Protein AF-A0A6A4AKG8-F1 (afdb_monomer_lite)

Organism: NCBI:txid129364

pLDDT: mean 75.45, std 21.2, range [31.39, 98.62]

Structure (mmCIF, N/CA/C/O backbone):
data_AF-A0A6A4AKG8-F1
#
_entry.id   AF-A0A6A4AKG8-F1
#
loop_
_atom_site.group_PDB
_atom_site.id
_atom_site.type_symbol
_atom_site.label_atom_id
_atom_site.label_alt_id
_atom_site.label_comp_id
_atom_site.label_asym_id
_atom_site.label_entity_id
_atom_site.label_seq_id
_atom_site.pdbx_PDB_ins_code
_atom_site.Cartn_x
_atom_site.Cartn_y
_atom_site.Cartn_z
_atom_site.occupancy
_atom_site.B_iso_or_equiv
_atom_site.auth_seq_id
_atom_site.auth_comp_id
_atom_site.auth_asym_id
_atom_site.auth_atom_id
_atom_site.pdbx_PDB_model_num
ATOM 1 N N . THR A 1 1 ? 47.145 21.992 -89.650 1.00 65.50 1 THR A N 1
ATOM 2 C CA . THR A 1 1 ? 46.996 20.561 -89.304 1.00 65.50 1 THR A CA 1
ATOM 3 C C . THR A 1 1 ? 47.824 20.184 -88.079 1.00 65.50 1 THR A C 1
ATOM 5 O O . THR A 1 1 ? 47.295 19.467 -87.244 1.00 65.50 1 THR A O 1
ATOM 8 N N . GLU A 1 2 ? 49.024 20.746 -87.871 1.00 64.31 2 GLU A N 1
ATOM 9 C CA . GLU A 1 2 ? 49.853 20.520 -86.661 1.00 64.31 2 GLU A CA 1
ATOM 10 C C . GLU A 1 2 ? 49.217 20.948 -85.323 1.00 64.31 2 GLU A C 1
ATOM 12 O O . GLU A 1 2 ? 49.193 20.154 -84.389 1.00 64.31 2 GLU A O 1
ATOM 17 N N . ASN A 1 3 ? 48.620 22.145 -85.234 1.00 75.50 3 ASN A N 1
ATOM 18 C CA . ASN A 1 3 ? 48.034 22.667 -83.980 1.00 75.50 3 ASN A CA 1
ATOM 19 C C . ASN A 1 3 ? 46.910 21.764 -83.412 1.00 75.50 3 ASN A C 1
ATOM 21 O O . ASN A 1 3 ? 46.782 21.568 -82.208 1.00 75.50 3 ASN A O 1
ATOM 25 N N . ALA A 1 4 ? 46.109 21.139 -84.281 1.00 78.06 4 ALA A N 1
ATOM 26 C CA . ALA A 1 4 ? 45.084 20.185 -83.847 1.00 78.06 4 ALA A CA 1
ATOM 27 C C . ALA A 1 4 ? 45.695 18.878 -83.310 1.00 78.06 4 ALA A C 1
ATOM 29 O O . ALA A 1 4 ? 45.172 18.277 -82.377 1.00 78.06 4 ALA A O 1
ATOM 30 N N . GLN A 1 5 ? 46.817 18.446 -83.884 1.00 82.88 5 GLN A N 1
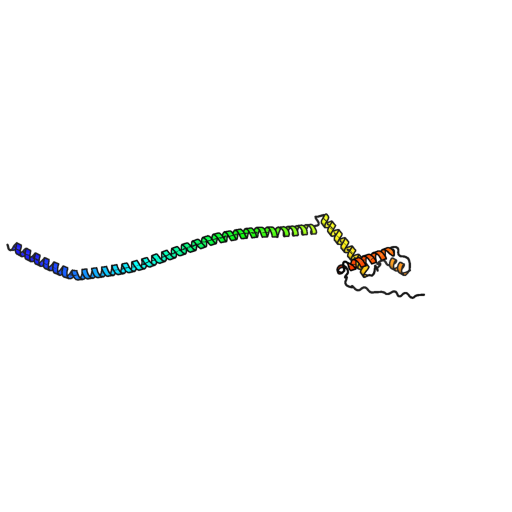ATOM 31 C CA . GLN A 1 5 ? 47.497 17.207 -83.525 1.00 82.88 5 GLN A CA 1
ATOM 32 C C . GLN A 1 5 ? 48.254 17.336 -82.194 1.00 82.88 5 GLN A C 1
ATOM 34 O O . GLN A 1 5 ? 48.323 16.376 -81.429 1.00 82.88 5 GLN A O 1
ATOM 39 N N . GLU A 1 6 ? 48.772 18.526 -81.891 1.00 85.06 6 GLU A N 1
ATOM 40 C CA . GLU A 1 6 ? 49.395 18.860 -80.607 1.00 85.06 6 GLU A CA 1
ATOM 41 C C . GLU A 1 6 ? 48.367 18.914 -79.467 1.00 85.06 6 GLU A C 1
ATOM 43 O O . GLU A 1 6 ? 48.537 18.226 -78.461 1.00 85.06 6 GLU A O 1
ATOM 48 N N . LYS A 1 7 ? 47.222 19.577 -79.681 1.00 88.38 7 LYS A N 1
ATOM 49 C CA . LYS A 1 7 ? 46.104 19.595 -78.717 1.00 88.38 7 LYS A CA 1
ATOM 50 C C . LYS A 1 7 ? 45.567 18.201 -78.389 1.00 88.38 7 LYS A C 1
ATOM 52 O O . LYS A 1 7 ? 45.219 17.915 -77.247 1.00 88.38 7 LYS A O 1
ATOM 57 N N . VAL A 1 8 ? 45.518 17.303 -79.376 1.00 89.62 8 VAL A N 1
ATOM 58 C CA . VAL A 1 8 ? 45.113 15.903 -79.158 1.00 89.62 8 VAL A CA 1
ATOM 59 C C . VAL A 1 8 ? 46.138 15.148 -78.303 1.00 89.62 8 VAL A C 1
ATOM 61 O O . VAL A 1 8 ? 45.752 14.322 -77.476 1.00 89.62 8 VAL A O 1
ATOM 64 N N . LYS A 1 9 ? 47.440 15.416 -78.463 1.00 90.31 9 LYS A N 1
ATOM 65 C CA . LYS A 1 9 ? 48.487 14.796 -77.632 1.00 90.31 9 LYS A CA 1
ATOM 66 C C . LYS A 1 9 ? 48.412 15.271 -76.182 1.00 90.31 9 LYS A C 1
ATOM 68 O O . LYS A 1 9 ? 48.489 14.438 -75.283 1.00 90.31 9 LYS A O 1
ATOM 73 N N . GLU A 1 10 ? 48.216 16.568 -75.966 1.00 91.31 10 GLU A N 1
ATOM 74 C CA . GLU A 1 10 ? 48.060 17.157 -74.633 1.00 91.31 10 GLU A CA 1
ATOM 75 C C . GLU A 1 10 ? 46.820 16.603 -73.916 1.00 91.31 10 GLU A C 1
ATOM 77 O O . GLU A 1 10 ? 46.931 16.062 -72.816 1.00 91.31 10 GLU A O 1
ATOM 82 N N . ALA A 1 11 ? 45.669 16.569 -74.596 1.00 90.75 11 ALA A N 1
ATOM 83 C CA . ALA A 1 11 ? 44.443 15.979 -74.055 1.00 90.75 11 ALA A CA 1
ATOM 84 C C . ALA A 1 11 ? 44.595 14.482 -73.710 1.00 90.75 11 ALA A C 1
ATOM 86 O O . ALA A 1 11 ? 44.050 14.000 -72.715 1.00 90.75 11 ALA A O 1
ATOM 87 N N . ASN A 1 12 ? 45.356 13.721 -74.505 1.00 92.19 12 ASN A N 1
ATOM 88 C CA . ASN A 1 12 ? 45.642 12.314 -74.209 1.00 92.19 12 ASN A CA 1
ATOM 89 C C . ASN A 1 12 ? 46.560 12.146 -72.987 1.00 92.19 12 ASN A C 1
ATOM 91 O O . ASN A 1 12 ? 46.372 11.209 -72.205 1.00 92.19 12 ASN A O 1
ATOM 95 N N . LEU A 1 13 ? 47.529 13.046 -72.797 1.00 93.50 13 LEU A N 1
ATOM 96 C CA . LEU A 1 13 ? 48.380 13.059 -71.607 1.00 93.50 13 LEU A CA 1
ATOM 97 C C . LEU A 1 13 ? 47.560 13.371 -70.354 1.00 93.50 13 LEU A C 1
ATOM 99 O O . LEU A 1 13 ? 47.632 12.603 -69.392 1.00 93.50 13 LEU A O 1
ATOM 103 N N . GLU A 1 14 ? 46.723 14.408 -70.384 1.00 94.00 14 GLU A N 1
ATOM 104 C CA . GLU A 1 14 ? 45.810 14.742 -69.284 1.00 94.00 14 GLU A CA 1
ATOM 105 C C . GLU A 1 14 ? 44.875 13.579 -68.948 1.00 94.00 14 GLU A C 1
ATOM 107 O O . GLU A 1 14 ? 44.760 13.186 -67.786 1.00 94.00 14 GLU A O 1
ATOM 112 N N . ARG A 1 15 ? 44.268 12.950 -69.963 1.00 93.81 15 ARG A N 1
ATOM 113 C CA . ARG A 1 15 ? 43.432 11.755 -69.777 1.00 93.81 15 ARG A CA 1
ATOM 114 C C . ARG A 1 15 ? 44.190 10.644 -69.055 1.00 93.81 15 ARG A C 1
ATOM 116 O O . ARG A 1 15 ? 43.654 10.041 -68.129 1.00 93.81 15 ARG A O 1
ATOM 123 N N . SER A 1 16 ? 45.438 10.388 -69.449 1.00 94.44 16 SER A N 1
ATOM 124 C CA . SER A 1 16 ? 46.268 9.355 -68.822 1.00 94.44 16 SER A CA 1
ATOM 125 C C . SER A 1 16 ? 46.615 9.676 -67.361 1.00 94.44 16 SER A C 1
ATOM 127 O O . SER A 1 16 ? 46.685 8.766 -66.531 1.00 94.44 16 SER A O 1
ATOM 129 N N . LEU A 1 17 ? 46.798 10.960 -67.026 1.00 95.31 17 LEU A N 1
ATOM 130 C CA . LEU A 1 17 ? 47.039 11.419 -65.658 1.00 95.31 17 LEU A CA 1
ATOM 131 C C . LEU A 1 17 ? 45.794 11.214 -64.792 1.00 95.31 17 LEU A C 1
ATOM 133 O O . LEU A 1 17 ? 45.893 10.589 -63.735 1.00 95.31 17 LEU A O 1
ATOM 137 N N . TRP A 1 18 ? 44.624 11.640 -65.274 1.00 94.25 18 TRP A N 1
ATOM 138 C CA . TRP A 1 18 ? 43.352 11.423 -64.582 1.00 94.25 18 TRP A CA 1
ATOM 139 C C . TRP A 1 18 ? 43.033 9.940 -64.400 1.00 94.25 18 TRP A C 1
ATOM 141 O O . TRP A 1 18 ? 42.548 9.541 -63.343 1.00 94.25 18 TRP A O 1
ATOM 151 N N . GLU A 1 19 ? 43.360 9.093 -65.377 1.00 94.81 19 GLU A N 1
ATOM 152 C CA . GLU A 1 19 ? 43.148 7.650 -65.265 1.00 94.81 19 GLU A CA 1
ATOM 153 C C . GLU A 1 19 ? 44.065 7.007 -64.211 1.00 94.81 19 GLU A C 1
ATOM 155 O O . GLU A 1 19 ? 43.628 6.140 -63.451 1.00 94.81 19 GLU A O 1
ATOM 160 N N . ARG A 1 20 ? 45.330 7.444 -64.110 1.00 93.75 20 ARG A N 1
ATOM 161 C CA . ARG A 1 20 ? 46.226 7.001 -63.028 1.00 93.75 20 ARG A CA 1
ATOM 162 C C . ARG A 1 20 ? 45.730 7.472 -61.669 1.00 93.75 20 ARG A C 1
ATOM 164 O O . ARG A 1 20 ? 45.753 6.685 -60.726 1.00 93.75 20 ARG A O 1
ATOM 171 N N . GLU A 1 21 ? 45.279 8.715 -61.563 1.00 93.38 21 GLU A N 1
ATOM 172 C CA . GLU A 1 21 ? 44.803 9.265 -60.295 1.00 93.38 21 GLU A CA 1
ATOM 173 C C . GLU A 1 21 ? 43.499 8.587 -59.843 1.00 93.38 21 GLU A C 1
ATOM 175 O O . GLU A 1 21 ? 43.373 8.182 -58.687 1.00 93.38 21 GLU A O 1
ATOM 180 N N . ALA A 1 22 ? 42.588 8.297 -60.777 1.00 92.75 22 ALA A N 1
ATOM 181 C CA . ALA A 1 22 ? 41.403 7.481 -60.518 1.00 92.75 22 ALA A CA 1
ATOM 182 C C . ALA A 1 22 ? 41.765 6.057 -60.052 1.00 92.75 22 ALA A C 1
ATOM 184 O O . ALA A 1 22 ? 41.171 5.540 -59.101 1.00 92.75 22 ALA A O 1
ATOM 185 N N . LYS A 1 23 ? 42.776 5.425 -60.671 1.00 94.31 23 LYS A N 1
ATOM 186 C CA . LYS A 1 23 ? 43.275 4.100 -60.258 1.00 94.31 23 LYS A CA 1
ATOM 187 C C . LYS A 1 23 ? 43.876 4.121 -58.851 1.00 94.31 23 LYS A C 1
ATOM 189 O O . LYS A 1 23 ? 43.643 3.178 -58.098 1.00 94.31 23 LYS A O 1
ATOM 194 N N . LYS A 1 24 ? 44.580 5.192 -58.467 1.00 94.56 24 LYS A N 1
ATOM 195 C CA . LYS A 1 24 ? 45.092 5.373 -57.097 1.00 94.56 24 LYS A CA 1
ATOM 196 C C . LYS A 1 24 ? 43.972 5.589 -56.080 1.00 94.56 24 LYS A C 1
ATOM 198 O O . LYS A 1 24 ? 44.058 5.049 -54.983 1.00 94.56 24 LYS A O 1
ATOM 203 N N . ALA A 1 25 ? 42.923 6.335 -56.430 1.00 95.06 25 ALA A N 1
ATOM 204 C CA . ALA A 1 25 ? 41.803 6.633 -55.532 1.00 95.06 25 ALA A CA 1
ATOM 205 C C . ALA A 1 25 ? 40.856 5.433 -55.306 1.00 95.06 25 ALA A C 1
ATOM 207 O O . ALA A 1 25 ? 40.276 5.281 -54.229 1.00 95.06 25 ALA A O 1
ATOM 208 N N . SER A 1 26 ? 40.715 4.550 -56.299 1.00 95.62 26 SER A N 1
ATOM 209 C CA . SER A 1 26 ? 39.837 3.368 -56.259 1.00 95.62 26 SER A CA 1
ATOM 210 C C . SER A 1 26 ? 39.978 2.469 -55.006 1.00 95.62 26 SER A C 1
ATOM 212 O O . SER A 1 26 ? 38.957 2.184 -54.360 1.00 95.62 26 SER A O 1
ATOM 214 N N . PRO A 1 27 ? 41.187 2.039 -54.579 1.00 95.50 27 PRO A N 1
ATOM 215 C CA . PRO A 1 27 ? 41.343 1.226 -53.370 1.00 95.50 27 PRO A CA 1
ATOM 216 C C . PRO A 1 27 ? 40.934 1.968 -52.089 1.00 95.50 27 PRO A C 1
ATOM 218 O O . PRO A 1 27 ? 40.347 1.349 -51.198 1.00 95.50 27 PRO A O 1
ATOM 221 N N . PHE A 1 28 ? 41.157 3.286 -52.003 1.00 96.00 28 PHE A N 1
ATOM 222 C CA . PHE A 1 28 ? 40.712 4.093 -50.861 1.00 96.00 28 PHE A CA 1
ATOM 223 C C . PHE A 1 28 ? 39.188 4.139 -50.769 1.00 96.00 28 PHE A C 1
ATOM 225 O O . PHE A 1 28 ? 38.632 3.856 -49.709 1.00 96.00 28 PHE A O 1
ATOM 232 N N . LEU A 1 29 ? 38.501 4.412 -51.883 1.00 96.31 29 LEU A N 1
ATOM 233 C CA . LEU A 1 29 ? 37.034 4.410 -51.927 1.00 96.31 29 LEU A CA 1
ATOM 234 C C . LEU A 1 29 ? 36.458 3.035 -51.572 1.00 96.31 29 LEU A C 1
ATOM 236 O O . LEU A 1 29 ? 35.455 2.937 -50.866 1.00 96.31 29 LEU A O 1
ATOM 240 N N . THR A 1 30 ? 37.109 1.961 -52.017 1.00 96.62 30 THR A N 1
ATOM 241 C CA . THR A 1 30 ? 36.712 0.587 -51.683 1.00 96.62 30 THR A CA 1
ATOM 242 C C . THR A 1 30 ? 36.886 0.299 -50.189 1.00 96.62 30 THR A C 1
ATOM 244 O O . THR A 1 30 ? 35.988 -0.260 -49.557 1.00 96.62 30 THR A O 1
ATOM 247 N N . SER A 1 31 ? 38.006 0.728 -49.600 1.00 97.69 31 SER A N 1
ATOM 248 C CA . SER A 1 31 ? 38.258 0.611 -48.161 1.00 97.69 31 SER A CA 1
ATOM 249 C C . SER A 1 31 ? 37.231 1.395 -47.337 1.00 97.69 31 SER A C 1
ATOM 251 O O . SER A 1 31 ? 36.652 0.846 -46.399 1.00 97.69 31 SER A O 1
ATOM 253 N N . LEU A 1 32 ? 36.922 2.634 -47.739 1.00 97.62 32 LEU A N 1
ATOM 254 C CA . LEU A 1 32 ? 35.908 3.469 -47.088 1.00 97.62 32 LEU A CA 1
ATOM 255 C C . LEU A 1 32 ? 34.520 2.830 -47.138 1.00 97.62 32 LEU A C 1
ATOM 257 O O . LEU A 1 32 ? 33.864 2.741 -46.105 1.00 97.62 32 LEU A O 1
ATOM 261 N N . ARG A 1 33 ? 34.090 2.306 -48.294 1.00 97.81 33 ARG A N 1
ATOM 262 C CA . ARG A 1 33 ? 32.812 1.578 -48.398 1.00 97.81 33 ARG A CA 1
ATOM 263 C C . ARG A 1 33 ? 32.765 0.373 -47.461 1.00 97.81 33 ARG A C 1
ATOM 265 O O . ARG A 1 33 ? 31.751 0.137 -46.811 1.00 97.81 33 ARG A O 1
ATOM 272 N N . LYS A 1 34 ? 33.868 -0.373 -47.348 1.00 98.19 34 LYS A N 1
ATOM 273 C CA . LYS A 1 34 ? 33.961 -1.522 -46.438 1.00 98.19 34 LYS A CA 1
ATOM 274 C C . LYS A 1 34 ? 33.910 -1.095 -44.969 1.00 98.19 34 LYS A C 1
ATOM 276 O O . LYS A 1 34 ? 33.266 -1.768 -44.168 1.00 98.19 34 LYS A O 1
ATOM 281 N N . ALA A 1 35 ? 34.584 -0.005 -44.609 1.00 97.88 35 ALA A N 1
ATOM 282 C CA . ALA A 1 35 ? 34.544 0.551 -43.260 1.00 97.88 35 ALA A CA 1
ATOM 283 C C . ALA A 1 35 ? 33.139 1.062 -42.905 1.00 97.88 35 ALA A C 1
ATOM 285 O O . ALA A 1 35 ? 32.643 0.761 -41.821 1.00 97.88 35 ALA A O 1
ATOM 286 N N . LEU A 1 36 ? 32.472 1.743 -43.842 1.00 98.19 36 LEU A N 1
ATOM 287 C CA . LEU A 1 36 ? 31.101 2.220 -43.684 1.00 98.19 36 LEU A CA 1
ATOM 288 C C . LEU A 1 36 ? 30.129 1.057 -43.461 1.00 98.19 36 LEU A C 1
ATOM 290 O O . LEU A 1 36 ? 29.429 1.046 -42.455 1.00 98.19 36 LEU A O 1
ATOM 294 N N . ALA A 1 37 ? 30.172 0.024 -44.309 1.00 97.69 37 ALA A N 1
ATOM 295 C CA . ALA A 1 37 ? 29.321 -1.158 -44.160 1.00 97.69 37 ALA A CA 1
ATOM 296 C C . ALA A 1 37 ? 29.526 -1.870 -42.808 1.00 97.69 37 ALA A C 1
ATOM 298 O O . ALA A 1 37 ? 28.569 -2.326 -42.182 1.00 97.69 37 ALA A O 1
ATOM 299 N N . LYS A 1 38 ? 30.775 -1.946 -42.321 1.00 98.00 38 LYS A N 1
ATOM 300 C CA . LYS A 1 38 ? 31.075 -2.492 -40.986 1.00 98.00 38 LYS A CA 1
ATOM 301 C C . LYS A 1 38 ? 30.497 -1.628 -39.865 1.00 98.00 38 LYS A C 1
ATOM 303 O O . LYS A 1 38 ? 29.943 -2.175 -38.916 1.00 98.00 38 LYS A O 1
ATOM 308 N N . SER A 1 39 ? 30.633 -0.307 -39.973 1.00 97.38 39 SER A N 1
ATOM 309 C CA . SER A 1 39 ? 30.091 0.641 -38.995 1.00 97.38 39 SER A CA 1
ATOM 310 C C . SER A 1 39 ? 28.564 0.565 -38.934 1.00 97.38 39 SER A C 1
ATOM 312 O O . SER A 1 39 ? 27.996 0.427 -37.854 1.00 97.38 39 SER A O 1
ATOM 314 N N . GLU A 1 40 ? 27.895 0.539 -40.089 1.00 98.31 40 GLU A N 1
ATOM 315 C CA . GLU A 1 40 ? 26.438 0.398 -40.183 1.00 98.31 40 GLU A CA 1
ATOM 316 C C . GLU A 1 40 ? 25.942 -0.915 -39.564 1.00 98.31 40 GLU A C 1
ATOM 318 O O . GLU A 1 40 ? 24.962 -0.918 -38.818 1.00 98.31 40 GLU A O 1
ATOM 323 N N . ALA A 1 41 ? 26.628 -2.033 -39.825 1.00 97.88 41 ALA A N 1
ATOM 324 C CA . ALA A 1 41 ? 26.288 -3.320 -39.221 1.00 97.88 41 ALA A CA 1
ATOM 325 C C . ALA A 1 41 ? 26.464 -3.307 -37.692 1.00 97.88 41 ALA A C 1
ATOM 327 O O . ALA A 1 41 ? 25.604 -3.805 -36.964 1.00 97.88 41 ALA A O 1
ATOM 328 N N . ALA A 1 42 ? 27.549 -2.705 -37.193 1.00 97.81 42 ALA A N 1
ATOM 329 C CA . ALA A 1 42 ? 27.779 -2.557 -35.758 1.00 97.81 42 ALA A CA 1
ATOM 330 C C . ALA A 1 42 ? 26.707 -1.674 -35.098 1.00 97.81 42 ALA A C 1
ATOM 332 O O . ALA A 1 42 ? 26.197 -2.018 -34.031 1.00 97.81 42 ALA A O 1
ATOM 333 N N . LEU A 1 43 ? 26.319 -0.576 -35.752 1.00 98.06 43 LEU A N 1
ATOM 334 C CA . LEU A 1 43 ? 25.288 0.334 -35.259 1.00 98.06 43 LEU A CA 1
ATOM 335 C C . LEU A 1 43 ? 23.922 -0.357 -35.183 1.00 98.06 43 LEU A C 1
ATOM 337 O O . LEU A 1 43 ? 23.258 -0.253 -34.154 1.00 98.06 43 LEU A O 1
ATOM 341 N N . LYS A 1 44 ? 23.547 -1.143 -36.202 1.00 98.19 44 LYS A N 1
ATOM 342 C CA . LYS A 1 44 ? 22.318 -1.957 -36.173 1.00 98.19 44 LYS A CA 1
ATOM 343 C C . LYS A 1 44 ? 22.295 -2.931 -34.995 1.00 98.19 44 LYS A C 1
ATOM 345 O O . LYS A 1 44 ? 21.296 -3.005 -34.288 1.00 98.19 44 LYS A O 1
ATOM 350 N N . LEU A 1 45 ? 23.401 -3.628 -34.725 1.00 98.06 45 LEU A N 1
ATOM 351 C CA . LEU A 1 45 ? 23.485 -4.554 -33.588 1.00 98.06 45 LEU A CA 1
ATOM 352 C C . LEU A 1 45 ? 23.331 -3.845 -32.236 1.00 98.06 45 LEU A C 1
ATOM 354 O O . LEU A 1 45 ? 22.663 -4.356 -31.333 1.00 98.06 45 LEU A O 1
ATOM 358 N N . VAL A 1 46 ? 23.950 -2.672 -32.081 1.00 98.12 46 VAL A N 1
ATOM 359 C CA . VAL A 1 46 ? 23.812 -1.864 -30.862 1.00 98.12 46 VAL A CA 1
ATOM 360 C C . VAL A 1 46 ? 22.373 -1.382 -30.699 1.00 98.12 46 VAL A C 1
ATOM 362 O O . VAL A 1 46 ? 21.822 -1.512 -29.603 1.00 98.12 46 VAL A O 1
ATOM 365 N N . GLN A 1 47 ? 21.755 -0.906 -31.780 1.00 98.25 47 GLN A N 1
ATOM 366 C CA . GLN A 1 47 ? 20.368 -0.454 -31.793 1.00 98.25 47 GLN A CA 1
ATOM 367 C C . GLN A 1 47 ? 19.409 -1.583 -31.401 1.00 98.25 47 GLN A C 1
ATOM 369 O O . GLN A 1 47 ? 18.649 -1.430 -30.451 1.00 98.25 47 GLN A O 1
ATOM 374 N N . GLU A 1 48 ? 19.518 -2.763 -32.017 1.00 98.06 48 GLU A N 1
ATOM 375 C CA . GLU A 1 48 ? 18.687 -3.921 -31.664 1.00 98.06 48 GLU A CA 1
ATOM 376 C C . GLU A 1 48 ? 18.848 -4.334 -30.195 1.00 98.06 48 GLU A C 1
ATOM 378 O O . GLU A 1 48 ? 17.880 -4.698 -29.519 1.00 98.06 48 GLU A O 1
ATOM 383 N N . LYS A 1 49 ? 20.079 -4.283 -29.670 1.00 98.00 49 LYS A N 1
ATOM 384 C CA . LYS A 1 49 ? 20.349 -4.582 -28.259 1.00 98.00 49 LYS A CA 1
ATOM 385 C C . LYS A 1 49 ? 19.687 -3.557 -27.337 1.00 98.00 49 LYS A C 1
ATOM 387 O O . LYS A 1 49 ? 19.159 -3.946 -26.293 1.00 98.00 49 LYS A O 1
ATOM 392 N N . GLN A 1 50 ? 19.717 -2.275 -27.695 1.00 98.00 50 GLN A N 1
ATOM 393 C CA . GLN A 1 50 ? 19.031 -1.219 -26.952 1.00 98.00 50 GLN A CA 1
ATOM 394 C C . GLN A 1 50 ? 17.513 -1.380 -27.024 1.00 98.00 50 GLN A C 1
ATOM 396 O O . GLN A 1 50 ? 16.869 -1.376 -25.978 1.00 98.00 50 GLN A O 1
ATOM 401 N N . ASP A 1 51 ? 16.955 -1.643 -28.203 1.00 98.19 51 ASP A N 1
ATOM 402 C CA . ASP A 1 51 ? 15.517 -1.841 -28.395 1.00 98.19 51 ASP A CA 1
ATOM 403 C C . ASP A 1 51 ? 14.985 -3.004 -27.554 1.00 98.19 51 ASP A C 1
ATOM 405 O O . ASP A 1 51 ? 13.930 -2.896 -26.926 1.00 98.19 51 ASP A O 1
ATOM 409 N N . ARG A 1 52 ? 15.732 -4.115 -27.469 1.00 98.06 52 ARG A N 1
ATOM 410 C CA . ARG A 1 52 ? 15.377 -5.242 -26.588 1.00 98.06 52 ARG A CA 1
ATOM 411 C C . ARG A 1 52 ? 15.372 -4.837 -25.114 1.00 98.06 52 ARG A C 1
ATOM 413 O O . ARG A 1 52 ? 14.440 -5.194 -24.395 1.00 98.06 52 ARG A O 1
ATOM 420 N N . LYS A 1 53 ? 16.378 -4.079 -24.661 1.00 97.88 53 LYS A N 1
ATOM 421 C CA . LYS A 1 53 ? 16.439 -3.577 -23.277 1.00 97.88 53 LYS A CA 1
ATOM 422 C C . LYS A 1 53 ? 15.276 -2.640 -22.969 1.00 97.88 53 LYS A C 1
ATOM 424 O O . LYS A 1 53 ? 14.636 -2.804 -21.936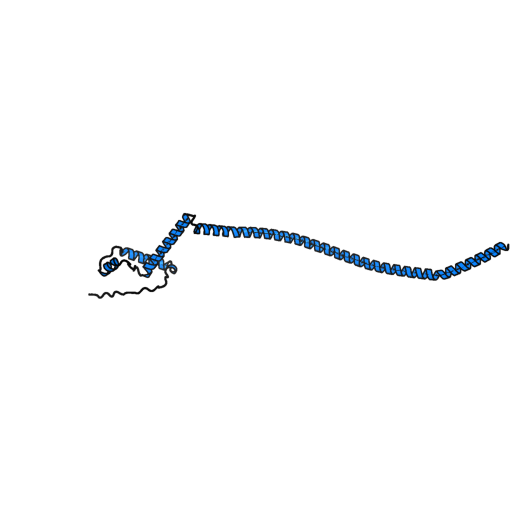 1.00 97.88 53 LYS A O 1
ATOM 429 N N . ILE A 1 54 ? 14.985 -1.709 -23.874 1.00 97.94 54 ILE A N 1
ATOM 430 C CA . ILE A 1 54 ? 13.887 -0.751 -23.743 1.00 97.94 54 ILE A CA 1
ATOM 431 C C . ILE A 1 54 ? 12.554 -1.500 -23.652 1.00 97.94 54 ILE A C 1
ATOM 433 O O . ILE A 1 54 ? 11.808 -1.300 -22.697 1.00 97.94 54 ILE A O 1
ATOM 437 N N . LYS A 1 55 ? 12.287 -2.440 -24.567 1.00 98.00 55 LYS A N 1
ATOM 438 C CA . LYS A 1 55 ? 11.072 -3.274 -24.531 1.00 98.00 55 LYS A CA 1
ATOM 439 C C . LYS A 1 55 ? 10.937 -4.057 -23.224 1.00 98.00 55 LYS A C 1
ATOM 441 O O . LYS A 1 55 ? 9.852 -4.098 -22.649 1.00 98.00 55 LYS A O 1
ATOM 446 N N . SER A 1 56 ? 12.028 -4.649 -22.733 1.00 97.50 56 SER A N 1
ATOM 447 C CA . SER A 1 56 ? 12.024 -5.363 -21.451 1.00 97.50 56 SER A CA 1
ATOM 448 C C . SER A 1 56 ? 11.730 -4.428 -20.275 1.00 97.50 56 SER A C 1
ATOM 450 O O . SER A 1 56 ? 10.941 -4.781 -19.402 1.00 97.50 56 SER A O 1
ATOM 452 N N . ALA A 1 57 ? 12.328 -3.234 -20.254 1.00 97.31 57 ALA A N 1
ATOM 453 C CA . ALA A 1 57 ? 12.100 -2.240 -19.209 1.00 97.31 57 ALA A CA 1
ATOM 454 C C . ALA A 1 57 ? 10.646 -1.744 -19.202 1.00 97.31 57 ALA A C 1
ATOM 456 O O . ALA A 1 57 ? 10.037 -1.669 -18.138 1.00 97.31 57 ALA A O 1
ATOM 457 N N . PHE A 1 58 ? 10.059 -1.491 -20.377 1.00 97.38 58 PHE A N 1
ATOM 458 C CA . PHE A 1 58 ? 8.644 -1.129 -20.494 1.00 97.38 58 PHE A CA 1
ATOM 459 C C . PHE A 1 58 ? 7.717 -2.236 -19.992 1.00 97.38 58 PHE A C 1
ATOM 461 O O . PHE A 1 58 ? 6.762 -1.944 -19.276 1.00 97.38 58 PHE A O 1
ATOM 468 N N . LYS A 1 59 ? 8.016 -3.505 -20.300 1.00 96.81 59 LYS A N 1
ATOM 469 C CA . LYS A 1 59 ? 7.241 -4.635 -19.774 1.00 96.81 59 LYS A CA 1
ATOM 470 C C . LYS A 1 59 ? 7.290 -4.684 -18.244 1.00 96.81 59 LYS A C 1
ATOM 472 O O . LYS A 1 59 ? 6.246 -4.735 -17.606 1.00 96.81 59 LYS A O 1
ATOM 477 N N . HIS A 1 60 ? 8.484 -4.590 -17.658 1.00 97.25 60 HIS A N 1
ATOM 478 C CA . HIS A 1 60 ? 8.625 -4.559 -16.201 1.00 97.25 60 HIS A CA 1
ATOM 479 C C . HIS A 1 60 ? 7.916 -3.361 -15.567 1.00 97.25 60 HIS A C 1
ATOM 481 O O . HIS A 1 60 ? 7.285 -3.509 -14.526 1.00 97.25 60 HIS A O 1
ATOM 487 N N . SER A 1 61 ? 7.992 -2.185 -16.191 1.00 97.25 61 SER A N 1
ATOM 488 C CA . SER A 1 61 ? 7.277 -0.996 -15.726 1.00 97.25 61 SER A CA 1
ATOM 489 C C . SER A 1 61 ? 5.762 -1.218 -15.714 1.00 97.25 61 SER A C 1
ATOM 491 O O . SER A 1 61 ? 5.126 -0.911 -14.709 1.00 97.25 61 SER A O 1
ATOM 493 N N . ALA A 1 62 ? 5.193 -1.818 -16.763 1.00 96.94 62 ALA A N 1
ATOM 494 C CA . ALA A 1 62 ? 3.768 -2.145 -16.810 1.00 96.94 62 ALA A CA 1
ATOM 495 C C . ALA A 1 62 ? 3.357 -3.130 -15.698 1.00 96.94 62 ALA A C 1
ATOM 497 O O . ALA A 1 62 ? 2.343 -2.911 -15.033 1.00 96.94 62 ALA A O 1
ATOM 498 N N . ASP A 1 63 ? 4.171 -4.160 -15.441 1.00 97.25 63 ASP A N 1
ATOM 499 C CA . ASP A 1 63 ? 3.934 -5.109 -14.345 1.00 97.25 63 ASP A CA 1
ATOM 500 C C . ASP A 1 63 ? 3.944 -4.400 -12.976 1.00 97.25 63 ASP A C 1
ATOM 502 O O . ASP A 1 63 ? 3.116 -4.688 -12.110 1.00 97.25 63 ASP A O 1
ATOM 506 N N . TYR A 1 64 ? 4.863 -3.450 -12.766 1.00 97.50 64 TYR A N 1
ATOM 507 C CA . TYR A 1 64 ? 4.909 -2.658 -11.534 1.00 97.50 64 TYR A CA 1
ATOM 508 C C . TYR A 1 64 ? 3.696 -1.744 -11.380 1.00 97.50 64 TYR A C 1
ATOM 510 O O . TYR A 1 64 ? 3.141 -1.680 -10.287 1.00 97.50 64 TYR A O 1
ATOM 518 N N . VAL A 1 65 ? 3.243 -1.093 -12.454 1.00 97.88 65 VAL A N 1
ATOM 519 C CA . VAL A 1 65 ? 2.026 -0.266 -12.429 1.00 97.88 65 VAL A CA 1
ATOM 520 C C . VAL A 1 65 ? 0.814 -1.095 -11.998 1.00 97.88 65 VAL A C 1
ATOM 522 O O . VAL A 1 65 ? 0.034 -0.653 -11.158 1.00 97.88 65 VAL A O 1
ATOM 525 N N . GLN A 1 66 ? 0.680 -2.328 -12.496 1.00 97.44 66 GLN A N 1
ATOM 526 C CA . GLN A 1 66 ? -0.399 -3.226 -12.068 1.00 97.44 66 GLN A CA 1
ATOM 527 C C . GLN A 1 66 ? -0.295 -3.611 -10.586 1.00 97.44 66 GLN A C 1
ATOM 529 O O . GLN A 1 66 ? -1.307 -3.635 -9.886 1.00 97.44 66 GLN A O 1
ATOM 534 N N . LYS A 1 67 ? 0.917 -3.891 -10.088 1.00 97.94 67 LYS A N 1
ATOM 535 C CA . LYS A 1 67 ? 1.138 -4.197 -8.664 1.00 97.94 67 LYS A CA 1
ATOM 536 C C . LYS A 1 67 ? 0.796 -3.015 -7.762 1.00 97.94 67 LYS A C 1
ATOM 538 O O . LYS A 1 67 ? 0.146 -3.222 -6.745 1.00 97.94 67 LYS A O 1
ATOM 543 N N . VAL A 1 68 ? 1.213 -1.805 -8.141 1.00 98.44 68 VAL A N 1
ATOM 544 C CA . VAL A 1 68 ? 0.900 -0.575 -7.399 1.00 98.44 68 VAL A CA 1
ATOM 545 C C . VAL A 1 68 ? -0.608 -0.388 -7.318 1.00 98.44 68 VAL A C 1
ATOM 547 O O . VAL A 1 68 ? -1.126 -0.252 -6.218 1.00 98.44 68 VAL A O 1
ATOM 550 N N . LYS A 1 69 ? -1.322 -0.519 -8.440 1.00 98.31 69 LYS A N 1
ATOM 551 C CA . LYS A 1 69 ? -2.784 -0.402 -8.456 1.00 98.31 69 LYS A CA 1
ATOM 552 C C . LYS A 1 69 ? -3.468 -1.390 -7.502 1.00 98.31 69 LYS A C 1
ATOM 554 O O . LYS A 1 69 ? -4.364 -1.013 -6.758 1.00 98.31 69 LYS A O 1
ATOM 559 N N . LYS A 1 70 ? -3.022 -2.651 -7.483 1.00 98.19 70 LYS A N 1
ATOM 560 C CA . LYS A 1 70 ? -3.569 -3.661 -6.563 1.00 98.19 70 LYS A CA 1
ATOM 561 C C . LYS A 1 70 ? -3.316 -3.298 -5.093 1.00 98.19 70 LYS A C 1
ATOM 563 O O . LYS A 1 70 ? -4.193 -3.492 -4.259 1.00 98.19 70 LYS A O 1
ATOM 568 N N . LEU A 1 71 ? -2.128 -2.781 -4.778 1.00 98.44 71 LEU A N 1
ATOM 569 C CA . LEU A 1 71 ? -1.798 -2.329 -3.424 1.00 98.44 71 LEU A CA 1
ATOM 570 C C . LEU A 1 71 ? -2.612 -1.094 -3.022 1.00 98.44 71 LEU A C 1
ATOM 572 O O . LEU A 1 71 ? -3.040 -1.005 -1.878 1.00 98.44 71 LEU A O 1
ATOM 576 N N . GLU A 1 72 ? -2.866 -0.166 -3.943 1.00 98.50 72 GLU A N 1
ATOM 577 C CA . GLU A 1 72 ? -3.739 0.990 -3.697 1.00 98.50 72 GLU A CA 1
ATOM 578 C C . GLU A 1 72 ? -5.169 0.546 -3.352 1.00 98.50 72 GLU A C 1
ATOM 580 O O . GLU A 1 72 ? -5.744 1.025 -2.376 1.00 98.50 72 GLU A O 1
ATOM 585 N N . GLU A 1 73 ? -5.720 -0.421 -4.093 1.00 98.50 73 GLU A N 1
ATOM 586 C CA . GLU A 1 73 ? -7.034 -1.018 -3.807 1.00 98.50 73 GLU A CA 1
ATOM 587 C C . GLU A 1 73 ? -7.068 -1.708 -2.425 1.00 98.50 73 GLU A C 1
ATOM 589 O O . GLU A 1 73 ? -8.040 -1.577 -1.671 1.00 98.50 73 GLU A O 1
ATOM 594 N N . GLU A 1 74 ? -5.990 -2.404 -2.051 1.00 98.50 74 GLU A N 1
ATOM 595 C CA . GLU A 1 74 ? -5.850 -3.040 -0.737 1.00 98.50 74 GLU A CA 1
ATOM 596 C C . GLU A 1 74 ? -5.767 -2.008 0.400 1.00 98.50 74 GLU A C 1
ATOM 598 O O . GLU A 1 74 ? -6.451 -2.156 1.412 1.00 98.50 74 GLU A O 1
ATOM 603 N N . VAL A 1 75 ? -5.009 -0.920 0.222 1.00 98.62 75 VAL A N 1
ATOM 604 C CA . VAL A 1 75 ? -4.911 0.179 1.200 1.00 98.62 75 VAL A CA 1
ATOM 605 C C . VAL A 1 75 ? -6.272 0.825 1.451 1.00 98.62 75 VAL A C 1
ATOM 607 O O . VAL A 1 75 ? -6.624 1.072 2.607 1.00 98.62 75 VAL A O 1
ATOM 610 N N . VAL A 1 76 ? -7.055 1.073 0.396 1.00 98.62 76 VAL A N 1
ATOM 611 C CA . VAL A 1 76 ? -8.419 1.614 0.523 1.00 98.62 76 VAL A CA 1
ATOM 612 C C . VAL A 1 76 ? -9.298 0.665 1.339 1.00 98.62 76 VAL A C 1
ATOM 614 O O . VAL A 1 76 ? -9.962 1.094 2.282 1.00 98.62 76 VAL A O 1
ATOM 617 N N . THR A 1 77 ? -9.248 -0.632 1.030 1.00 98.50 77 THR A N 1
ATOM 618 C CA . THR A 1 77 ? -10.031 -1.656 1.738 1.00 98.50 77 THR A CA 1
ATOM 619 C C . THR A 1 77 ? -9.654 -1.734 3.219 1.00 98.50 77 THR A C 1
ATOM 621 O O . THR A 1 77 ? -10.527 -1.750 4.087 1.00 98.50 77 THR A O 1
ATOM 624 N N . LEU A 1 78 ? -8.354 -1.737 3.528 1.00 98.50 78 LEU A N 1
ATOM 625 C CA . LEU A 1 78 ? -7.860 -1.793 4.905 1.00 98.50 78 LEU A CA 1
ATOM 626 C C . LEU A 1 78 ? -8.189 -0.526 5.695 1.00 98.50 78 LEU A C 1
ATOM 628 O O . LEU A 1 78 ? -8.498 -0.612 6.880 1.00 98.50 78 LEU A O 1
ATOM 632 N N . THR A 1 79 ? -8.161 0.637 5.047 1.00 98.38 79 THR A N 1
ATOM 633 C CA . THR A 1 79 ? -8.518 1.911 5.682 1.00 98.38 79 THR A CA 1
ATOM 634 C C . THR A 1 79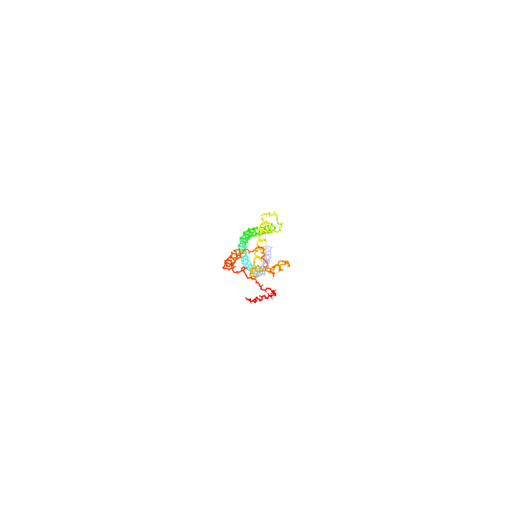 ? -9.999 1.936 6.055 1.00 98.38 79 THR A C 1
ATOM 636 O O . THR A 1 79 ? -10.335 2.349 7.163 1.00 98.38 79 THR A O 1
ATOM 639 N N . GLN A 1 80 ? -10.877 1.429 5.182 1.00 98.31 80 GLN A N 1
ATOM 640 C CA . GLN A 1 80 ? -12.295 1.283 5.512 1.00 98.31 80 GLN A CA 1
ATOM 641 C C . GLN A 1 80 ? -12.499 0.315 6.684 1.00 98.31 80 GLN A C 1
ATOM 643 O O . GLN A 1 80 ? -13.179 0.654 7.647 1.00 98.31 80 GLN A O 1
ATOM 648 N N . ALA A 1 81 ? -11.852 -0.855 6.652 1.00 98.00 81 ALA A N 1
ATOM 649 C CA . ALA A 1 81 ? -11.958 -1.832 7.735 1.00 98.00 81 ALA A CA 1
ATOM 650 C C . ALA A 1 81 ? -11.446 -1.284 9.080 1.00 98.00 81 ALA A C 1
ATOM 652 O O . ALA A 1 81 ? -11.985 -1.626 10.134 1.00 98.00 81 ALA A O 1
ATOM 653 N N . LEU A 1 82 ? -10.413 -0.435 9.063 1.00 98.38 82 LEU A N 1
ATOM 654 C CA . LEU A 1 82 ? -9.918 0.238 10.261 1.00 98.38 82 LEU A CA 1
ATOM 655 C C . LEU A 1 82 ? -10.945 1.243 10.798 1.00 98.38 82 LEU A C 1
ATOM 657 O O . LEU A 1 82 ? -11.237 1.208 11.988 1.00 98.38 82 LEU A O 1
ATOM 661 N N . ALA A 1 83 ? -11.545 2.060 9.928 1.00 97.94 83 ALA A N 1
ATOM 662 C CA . ALA A 1 83 ? -12.597 2.999 10.319 1.00 97.94 83 ALA A CA 1
ATOM 663 C C . ALA A 1 83 ? -13.819 2.282 10.925 1.00 97.94 83 ALA A C 1
ATOM 665 O O . ALA A 1 83 ? -14.341 2.711 11.955 1.00 97.94 83 ALA A O 1
ATOM 666 N N . ASP A 1 84 ? -14.232 1.153 10.340 1.00 97.25 84 ASP A N 1
ATOM 667 C CA . ASP A 1 84 ? -15.328 0.330 10.863 1.00 97.25 84 ASP A CA 1
ATOM 668 C C . ASP A 1 84 ? -14.985 -0.236 12.254 1.00 97.25 84 ASP A C 1
ATOM 670 O O . ASP A 1 84 ? -15.820 -0.244 13.163 1.00 97.25 84 ASP A O 1
ATOM 674 N N . ARG A 1 85 ? -13.735 -0.681 12.454 1.00 96.81 85 ARG A N 1
ATOM 675 C CA . ARG A 1 85 ? -13.256 -1.144 13.765 1.00 96.81 85 ARG A CA 1
ATOM 676 C C . ARG A 1 85 ? -13.206 -0.021 14.791 1.00 96.81 85 ARG A C 1
ATOM 678 O O . ARG A 1 85 ? -13.614 -0.253 15.924 1.00 96.81 85 ARG A O 1
ATOM 685 N N . ASP A 1 86 ? -12.721 1.159 14.423 1.00 97.69 86 ASP A N 1
ATOM 686 C CA . ASP A 1 86 ? -12.664 2.319 15.316 1.00 97.69 86 ASP A CA 1
ATOM 687 C C . ASP A 1 86 ? -14.069 2.728 15.769 1.00 97.69 86 ASP A C 1
ATOM 689 O O . ASP A 1 86 ? -14.287 3.009 16.949 1.00 97.69 86 ASP A O 1
ATOM 693 N N . HIS A 1 87 ? -15.048 2.668 14.862 1.00 96.75 87 HIS A N 1
ATOM 694 C CA . HIS A 1 87 ? -16.450 2.880 15.203 1.00 96.75 87 HIS A CA 1
ATOM 695 C C . HIS A 1 87 ? -16.963 1.834 16.205 1.00 96.75 87 HIS A C 1
ATOM 697 O O . HIS A 1 87 ? -17.495 2.200 17.254 1.00 96.75 87 HIS A O 1
ATOM 703 N N . ALA A 1 88 ? -16.724 0.543 15.949 1.00 94.62 88 ALA A N 1
ATOM 704 C CA . ALA A 1 88 ? -17.110 -0.530 16.868 1.00 94.62 88 ALA A CA 1
ATOM 705 C C . ALA A 1 88 ? -16.427 -0.404 18.245 1.00 94.62 88 ALA A C 1
ATOM 707 O O . ALA A 1 88 ? -17.048 -0.650 19.281 1.00 94.62 88 ALA A O 1
ATOM 708 N N . TYR A 1 89 ? -15.158 0.014 18.286 1.00 92.62 89 TYR A N 1
ATOM 709 C CA . TYR A 1 89 ? -14.460 0.292 19.540 1.00 92.62 89 TYR A CA 1
ATOM 710 C C . TYR A 1 89 ? -15.073 1.471 20.294 1.00 92.62 89 TYR A C 1
ATOM 712 O O . TYR A 1 89 ? -15.211 1.389 21.514 1.00 92.62 89 TYR A O 1
ATOM 720 N N . ALA A 1 90 ? -15.471 2.539 19.600 1.00 93.94 90 ALA A N 1
ATOM 721 C CA . ALA A 1 90 ? -16.144 3.674 20.222 1.00 93.94 90 ALA A CA 1
ATOM 722 C C . ALA A 1 90 ? -17.495 3.270 20.839 1.00 93.94 90 ALA A C 1
ATOM 724 O O . ALA A 1 90 ? -17.802 3.677 21.962 1.00 93.94 90 ALA A O 1
ATOM 725 N N . GLU A 1 91 ? -18.272 2.422 20.158 1.00 92.62 91 GLU A N 1
ATOM 726 C CA . GLU A 1 91 ? -19.521 1.874 20.697 1.00 92.62 91 GLU A CA 1
ATOM 727 C C . GLU A 1 91 ? -19.281 1.011 21.941 1.00 92.62 91 GLU A C 1
ATOM 729 O O . GLU A 1 91 ? -19.920 1.222 22.973 1.00 92.62 91 GLU A O 1
ATOM 734 N N . LEU A 1 92 ? -18.323 0.079 21.882 1.00 88.69 92 LEU A N 1
ATOM 735 C CA . LEU A 1 92 ? -17.964 -0.764 23.026 1.00 88.69 92 LEU A CA 1
ATOM 736 C C . LEU A 1 92 ? -17.470 0.063 24.213 1.00 88.69 92 LEU A C 1
ATOM 738 O O . LEU A 1 92 ? -17.853 -0.202 25.353 1.00 88.69 92 LEU A O 1
ATOM 742 N N . HIS A 1 93 ? -16.656 1.084 23.953 1.00 89.31 93 HIS A N 1
ATOM 743 C CA . HIS A 1 93 ? -16.197 2.006 24.981 1.00 89.31 93 HIS A CA 1
ATOM 744 C C . HIS A 1 93 ? -17.383 2.734 25.624 1.00 89.31 93 HIS A C 1
ATOM 746 O O . HIS A 1 93 ? -17.509 2.736 26.845 1.00 89.31 93 HIS A O 1
ATOM 752 N N . ALA A 1 94 ? -18.311 3.272 24.827 1.00 85.88 94 ALA A N 1
ATOM 753 C CA . ALA A 1 94 ? -19.510 3.933 25.342 1.00 85.88 94 ALA A CA 1
ATOM 754 C C . ALA A 1 94 ? -20.400 2.988 26.174 1.00 85.88 94 ALA A C 1
ATOM 756 O O . ALA A 1 94 ? -20.937 3.395 27.207 1.00 85.88 94 ALA A O 1
ATOM 757 N N . VAL A 1 95 ? -20.545 1.725 25.754 1.00 82.06 95 VAL A N 1
ATOM 758 C CA . VAL A 1 95 ? -21.276 0.694 26.510 1.00 82.06 95 VAL A CA 1
ATOM 759 C C . VAL A 1 95 ? -20.552 0.329 27.804 1.00 82.06 95 VAL A C 1
ATOM 761 O O . VAL A 1 95 ? -21.218 0.067 28.797 1.00 82.06 95 VAL A O 1
ATOM 764 N N . SER A 1 96 ? -19.218 0.334 27.833 1.00 78.62 96 SER A N 1
ATOM 765 C CA . SER A 1 96 ? -18.442 0.022 29.039 1.00 78.62 96 SER A CA 1
ATOM 766 C C . SER A 1 96 ? -18.387 1.182 30.037 1.00 78.62 96 SER A C 1
ATOM 768 O O . SER A 1 96 ? -18.373 0.940 31.244 1.00 78.62 96 SER A O 1
ATOM 770 N N . SER A 1 97 ? -18.343 2.432 29.569 1.00 81.25 97 SER A N 1
ATOM 771 C CA . SER A 1 97 ? -18.251 3.611 30.439 1.00 81.25 97 SER A CA 1
ATOM 772 C C . SER A 1 97 ? -19.556 3.886 31.187 1.00 81.25 97 SER A C 1
ATOM 774 O O . SER A 1 97 ? -19.516 4.189 32.376 1.00 81.25 97 SER A O 1
ATOM 776 N N . LYS A 1 98 ? -20.719 3.702 30.548 1.00 83.12 98 LYS A N 1
ATOM 777 C CA . LYS A 1 98 ? -22.026 4.003 31.164 1.00 83.12 98 LYS A CA 1
ATOM 778 C C . LYS A 1 98 ? -22.322 3.204 32.449 1.00 83.12 98 LYS A C 1
ATOM 780 O O . LYS A 1 98 ? -22.691 3.825 33.441 1.00 83.12 98 LYS A O 1
ATOM 785 N N . PRO A 1 99 ? -22.158 1.866 32.504 1.00 79.00 99 PRO A N 1
ATOM 786 C CA . PRO A 1 99 ? -22.348 1.102 33.737 1.00 79.00 99 PRO A CA 1
ATOM 787 C C . PRO A 1 99 ? -21.357 1.497 34.830 1.00 79.00 99 PRO A C 1
ATOM 789 O O . PRO A 1 99 ? -21.699 1.458 36.008 1.00 79.00 99 PRO A O 1
ATOM 792 N N . PHE A 1 100 ? -20.132 1.879 34.455 1.00 74.19 100 PHE A N 1
ATOM 793 C CA . PHE A 1 100 ? -19.123 2.324 35.409 1.00 74.19 100 PHE A CA 1
ATOM 794 C C . PHE A 1 100 ? -19.486 3.682 36.022 1.00 74.19 100 PHE A C 1
ATOM 796 O O . PHE A 1 100 ? -19.447 3.817 37.242 1.00 74.19 100 PHE A O 1
ATOM 803 N N . GLU A 1 101 ? -19.926 4.644 35.209 1.00 82.06 101 GLU A N 1
ATOM 804 C CA . GLU A 1 101 ? -20.468 5.927 35.679 1.00 82.06 101 GLU A CA 1
ATOM 805 C C . GLU A 1 101 ? -21.690 5.716 36.583 1.00 82.06 101 GLU A C 1
ATOM 807 O O . GLU A 1 101 ? -21.728 6.238 37.694 1.00 82.06 101 GLU A O 1
ATOM 812 N N . GLN A 1 102 ? -22.637 4.860 36.184 1.00 82.88 102 GLN A N 1
ATOM 813 C CA . GLN A 1 102 ? -23.806 4.518 37.007 1.00 82.88 102 GLN A CA 1
ATOM 814 C C . GLN A 1 102 ? -23.421 3.877 38.349 1.00 82.88 102 GLN A C 1
ATOM 816 O O . GLN A 1 102 ? -24.016 4.184 39.384 1.00 82.88 102 GLN A O 1
ATOM 821 N N . LEU A 1 103 ? -22.418 2.994 38.360 1.00 79.94 103 LEU A N 1
ATOM 822 C CA . LEU A 1 103 ? -21.893 2.398 39.590 1.00 79.94 103 LEU A CA 1
ATOM 823 C C . LEU A 1 103 ? -21.222 3.445 40.485 1.00 79.94 103 LEU A C 1
ATOM 825 O O . LEU A 1 103 ? -21.417 3.418 41.703 1.00 79.94 103 LEU A O 1
ATOM 829 N N . GLN A 1 104 ? -20.460 4.376 39.908 1.00 78.94 104 GLN A N 1
ATOM 830 C CA . GLN A 1 104 ? -19.844 5.477 40.649 1.00 78.94 104 GLN A CA 1
ATOM 831 C C . GLN A 1 104 ? -20.893 6.426 41.236 1.00 78.94 104 GLN A C 1
ATOM 833 O O . GLN A 1 104 ? -20.814 6.745 42.422 1.00 78.94 104 GLN A O 1
ATOM 838 N N . GLU A 1 105 ? -21.906 6.815 40.462 1.00 80.12 105 GLU A N 1
ATOM 839 C CA . GLU A 1 105 ? -23.025 7.642 40.928 1.00 80.12 105 GLU A CA 1
ATOM 840 C C . GLU A 1 105 ? -23.817 6.946 42.039 1.00 80.12 105 GLU A C 1
ATOM 842 O O . GLU A 1 105 ? -24.060 7.540 43.089 1.00 80.12 105 GLU A O 1
ATOM 847 N N . SER A 1 106 ? -24.155 5.664 41.869 1.00 75.19 106 SER A N 1
ATOM 848 C CA . SER A 1 106 ? -24.848 4.887 42.903 1.00 75.19 106 SER A CA 1
ATOM 849 C C . SER A 1 106 ? -24.020 4.767 44.184 1.00 75.19 106 SER A C 1
ATOM 851 O O . SER A 1 106 ? -24.572 4.836 45.283 1.00 75.19 106 SER A O 1
ATOM 853 N N . THR A 1 107 ? -22.705 4.573 44.063 1.00 73.44 107 THR A N 1
ATOM 854 C CA . THR A 1 107 ? -21.796 4.492 45.215 1.00 73.44 107 THR A CA 1
ATOM 855 C C . THR A 1 107 ? -21.679 5.850 45.902 1.00 73.44 107 THR A C 1
ATOM 857 O O . THR A 1 107 ? -21.731 5.921 47.127 1.00 73.44 107 THR A O 1
ATOM 860 N N . SER A 1 108 ? -21.595 6.933 45.126 1.00 75.38 108 SER A N 1
ATOM 861 C CA . SER A 1 108 ? -21.605 8.304 45.635 1.00 75.38 108 SER A CA 1
ATOM 862 C C . SER A 1 108 ? -22.885 8.587 46.423 1.00 75.38 108 SER A C 1
ATOM 864 O O . SER A 1 108 ? -22.797 8.924 47.596 1.00 7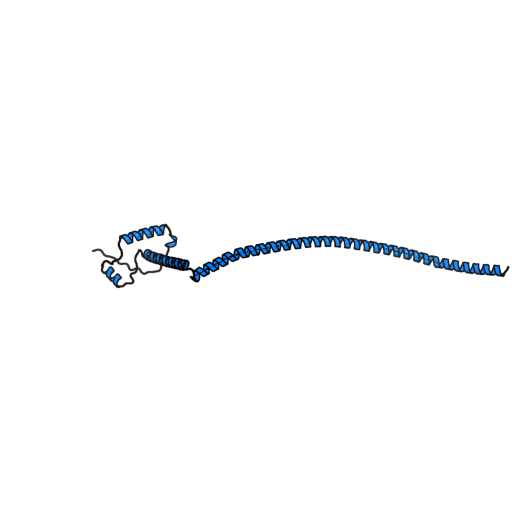5.38 108 SER A O 1
ATOM 866 N N . LEU A 1 109 ? -24.069 8.319 45.857 1.00 73.94 109 LEU A N 1
ATOM 867 C CA . LEU A 1 109 ? -25.365 8.529 46.521 1.00 73.94 109 LEU A CA 1
ATOM 868 C C . LEU A 1 109 ? -25.529 7.724 47.819 1.00 73.94 109 LEU A C 1
ATOM 870 O O . LEU A 1 109 ? -26.207 8.171 48.751 1.00 73.94 109 LEU A O 1
ATOM 874 N N . LEU A 1 110 ? -24.929 6.532 47.885 1.00 69.44 110 LEU A N 1
ATOM 875 C CA . LEU A 1 110 ? -24.879 5.719 49.100 1.00 69.44 110 LEU A CA 1
ATOM 876 C C . LEU A 1 110 ? -23.960 6.324 50.172 1.00 69.44 110 LEU A C 1
ATOM 878 O O . LEU A 1 110 ? -24.270 6.221 51.359 1.00 69.44 110 LEU A O 1
ATOM 882 N N . LEU A 1 111 ? -22.842 6.934 49.769 1.00 69.50 111 LEU A N 1
ATOM 883 C CA . LEU A 1 111 ? -21.819 7.475 50.667 1.00 69.50 111 LEU A CA 1
ATOM 884 C C . LEU A 1 111 ? -22.099 8.916 51.116 1.00 69.50 111 LEU A C 1
ATOM 886 O O . LEU A 1 111 ? -21.914 9.218 52.293 1.00 69.50 111 LEU A O 1
ATOM 890 N N . THR A 1 112 ? -22.562 9.797 50.224 1.00 67.06 112 THR A N 1
ATOM 891 C CA . THR A 1 112 ? -22.912 11.193 50.550 1.00 67.06 112 THR A CA 1
ATOM 892 C C . THR A 1 112 ? -24.224 11.291 51.323 1.00 67.06 112 THR A C 1
ATOM 894 O O . THR A 1 112 ? -24.469 12.268 52.027 1.00 67.06 112 THR A O 1
ATOM 897 N N . GLY A 1 113 ? -25.051 10.243 51.271 1.00 59.47 113 GLY A N 1
ATOM 898 C CA . GLY A 1 113 ? -26.288 10.161 52.034 1.00 59.47 113 GLY A CA 1
ATOM 899 C C . GLY A 1 113 ? -27.406 11.048 51.486 1.00 59.47 113 GLY A C 1
ATOM 900 O O . GLY A 1 113 ? -28.366 11.292 52.206 1.00 59.47 113 GLY A O 1
ATOM 901 N N . ASP A 1 114 ? -27.335 11.521 50.243 1.00 62.09 114 ASP A N 1
ATOM 902 C CA . ASP A 1 114 ? -28.329 12.454 49.685 1.00 62.09 114 ASP A CA 1
ATOM 903 C C . ASP A 1 114 ? -29.693 11.808 49.397 1.00 62.09 114 ASP A C 1
ATOM 905 O O . ASP A 1 114 ? -30.710 12.495 49.294 1.00 62.09 114 ASP A O 1
ATOM 909 N N . SER A 1 115 ? -29.766 10.475 49.348 1.00 68.06 115 SER A N 1
ATOM 910 C CA . SER A 1 115 ? -31.039 9.763 49.223 1.00 68.06 115 SER A CA 1
ATOM 911 C C . SER A 1 115 ? -31.576 9.323 50.593 1.00 68.06 115 SER A C 1
ATOM 913 O O . SER A 1 115 ? -31.098 8.381 51.234 1.00 68.06 115 SER A O 1
ATOM 915 N N . GLN A 1 116 ? -32.638 10.005 51.040 1.00 70.06 116 GLN A N 1
ATOM 916 C CA . GLN A 1 116 ? -33.390 9.686 52.263 1.00 70.06 116 GLN A CA 1
ATOM 917 C C . GLN A 1 116 ? -33.728 8.181 52.395 1.00 70.06 116 GLN A C 1
ATOM 919 O O . GLN A 1 116 ? -33.525 7.635 53.485 1.00 70.06 116 GLN A O 1
ATOM 924 N N . PRO A 1 117 ? -34.175 7.475 51.330 1.00 74.75 117 PRO A N 1
ATOM 925 C CA . PRO A 1 117 ? -34.501 6.053 51.426 1.00 74.75 117 PRO A CA 1
ATOM 926 C C . PRO A 1 117 ? -33.276 5.165 51.675 1.00 74.75 117 PRO A C 1
ATOM 928 O O . PRO A 1 117 ? -33.364 4.230 52.470 1.00 74.75 117 PRO A O 1
ATOM 931 N N . LEU A 1 118 ? -32.121 5.462 51.062 1.00 70.25 118 LEU A N 1
ATOM 932 C CA . LEU A 1 118 ? -30.916 4.645 51.245 1.00 70.25 118 LEU A CA 1
ATOM 933 C C . LEU A 1 118 ? -30.270 4.887 52.612 1.00 70.25 118 LEU A C 1
ATOM 935 O O . LEU A 1 118 ? -29.821 3.929 53.239 1.00 70.25 118 LEU A O 1
ATOM 939 N N . ARG A 1 119 ? -30.303 6.124 53.137 1.00 72.12 119 ARG A N 1
ATOM 940 C CA . ARG A 1 119 ? -29.914 6.396 54.535 1.00 72.12 119 ARG A CA 1
ATOM 941 C C . ARG A 1 119 ? -30.755 5.589 55.517 1.00 72.12 119 ARG A C 1
ATOM 943 O O . ARG A 1 119 ? -30.211 4.986 56.440 1.00 72.12 119 ARG A O 1
ATOM 950 N N . HIS A 1 120 ? -32.071 5.566 55.308 1.00 75.81 120 HIS A N 1
ATOM 951 C CA . HIS A 1 120 ? -32.983 4.808 56.156 1.00 75.81 120 HIS A CA 1
ATOM 952 C C . HIS A 1 120 ? -32.709 3.303 56.065 1.00 75.81 120 HIS A C 1
ATOM 954 O O . HIS A 1 120 ? -32.531 2.657 57.095 1.00 75.81 120 HIS A O 1
ATOM 960 N N . ALA A 1 121 ? -32.581 2.756 54.853 1.00 76.88 121 ALA A N 1
ATOM 961 C CA . ALA A 1 121 ? -32.260 1.347 54.646 1.00 76.88 121 ALA A CA 1
ATOM 962 C C . ALA A 1 121 ? -30.925 0.957 55.303 1.00 76.88 121 ALA A C 1
ATOM 964 O O . ALA A 1 121 ? -30.862 -0.037 56.025 1.00 76.88 121 ALA A O 1
ATOM 965 N N . LYS A 1 122 ? -29.876 1.774 55.139 1.00 79.19 122 LYS A N 1
ATOM 966 C CA . LYS A 1 122 ? -28.579 1.560 55.792 1.00 79.19 122 LYS A CA 1
ATOM 967 C C . LYS A 1 122 ? -28.701 1.576 57.319 1.00 79.19 122 LYS A C 1
ATOM 969 O O . LYS A 1 122 ? -28.203 0.667 57.975 1.00 79.19 122 LYS A O 1
ATOM 974 N N . ALA A 1 123 ? -29.396 2.563 57.885 1.00 78.31 123 ALA A N 1
ATOM 975 C CA . ALA A 1 123 ? -29.604 2.661 59.330 1.00 78.31 123 ALA A CA 1
ATOM 976 C C . ALA A 1 123 ? -30.393 1.463 59.893 1.00 78.31 123 ALA A C 1
ATOM 978 O O . ALA A 1 123 ? -30.068 0.956 60.968 1.00 78.31 123 ALA A O 1
ATOM 979 N N . VAL A 1 124 ? -31.400 0.975 59.159 1.00 78.88 124 VAL A N 1
ATOM 980 C CA . VAL A 1 124 ? -32.165 -0.228 59.521 1.00 78.88 124 VAL A CA 1
ATOM 981 C C . VAL A 1 124 ? -31.273 -1.470 59.498 1.00 78.88 124 VAL A C 1
ATOM 983 O O . VAL A 1 124 ? -31.293 -2.236 60.461 1.00 78.88 124 VAL A O 1
ATOM 986 N N . ILE A 1 125 ? -30.451 -1.648 58.460 1.00 78.00 125 ILE A N 1
ATOM 987 C CA . ILE A 1 125 ? -29.506 -2.772 58.354 1.00 78.00 125 ILE A CA 1
ATOM 988 C C . ILE A 1 125 ? -28.480 -2.732 59.495 1.00 78.00 125 ILE A C 1
ATOM 990 O O . ILE A 1 125 ? -28.236 -3.752 60.145 1.00 78.00 125 ILE A O 1
ATOM 994 N N . ASP A 1 126 ? -27.914 -1.560 59.787 1.00 78.50 126 ASP A N 1
ATOM 995 C CA . ASP A 1 126 ? -26.949 -1.380 60.875 1.00 78.50 126 ASP A CA 1
ATOM 996 C C . ASP A 1 126 ? -27.588 -1.695 62.244 1.00 78.50 126 ASP A C 1
ATOM 998 O O . ASP A 1 126 ? -26.994 -2.396 63.070 1.00 78.50 126 ASP A O 1
ATOM 1002 N N . SER A 1 127 ? -28.835 -1.263 62.466 1.00 81.31 127 SER A N 1
ATOM 1003 C CA . SER A 1 127 ? -29.612 -1.580 63.672 1.00 81.31 127 SER A CA 1
ATOM 1004 C C . SER A 1 127 ? -29.897 -3.083 63.801 1.00 81.31 127 SER A C 1
ATOM 1006 O O . SER A 1 127 ? -29.629 -3.686 64.844 1.00 81.31 127 SER A O 1
ATOM 1008 N N . GLN A 1 128 ? -30.352 -3.730 62.723 1.00 78.50 128 GLN A N 1
ATOM 1009 C CA . GLN A 1 128 ? -30.603 -5.175 62.692 1.00 78.50 128 GLN A CA 1
ATOM 1010 C C . GLN A 1 128 ? -29.327 -5.980 62.962 1.00 78.50 128 GLN A C 1
ATOM 1012 O O . GLN A 1 128 ? -29.348 -6.922 63.758 1.00 78.50 128 GLN A O 1
ATOM 1017 N N . ARG A 1 129 ? -28.187 -5.574 62.387 1.00 78.50 129 ARG A N 1
ATOM 1018 C CA . ARG A 1 129 ? -26.876 -6.172 62.678 1.00 78.50 129 ARG A CA 1
ATOM 1019 C C . ARG A 1 129 ? -26.551 -6.097 64.171 1.00 78.50 129 ARG A C 1
ATOM 1021 O O . ARG A 1 129 ? -26.106 -7.091 64.743 1.00 78.50 129 ARG A O 1
ATOM 1028 N N . GLN A 1 130 ? -26.781 -4.956 64.820 1.00 77.25 130 GLN A N 1
ATOM 1029 C CA . GLN A 1 130 ? -26.537 -4.807 66.259 1.00 77.25 130 GLN A CA 1
ATOM 1030 C C . GLN A 1 130 ? -27.446 -5.702 67.107 1.00 77.25 130 GLN A C 1
ATOM 1032 O O . GLN A 1 130 ? -26.978 -6.294 68.083 1.00 77.25 130 GLN A O 1
ATOM 1037 N N . VAL A 1 131 ? -28.720 -5.842 66.735 1.00 79.31 131 VAL A N 1
ATOM 1038 C CA . VAL A 1 131 ? -29.661 -6.749 67.411 1.00 79.31 131 VAL A CA 1
ATOM 1039 C C . VAL A 1 131 ? -29.187 -8.198 67.304 1.00 79.31 131 VAL A C 1
ATOM 1041 O O . VAL A 1 131 ? -29.073 -8.873 68.327 1.00 79.31 131 VAL A O 1
ATOM 1044 N N . ILE A 1 132 ? -28.814 -8.645 66.103 1.00 74.88 132 ILE A N 1
ATOM 1045 C CA . ILE A 1 132 ? -28.299 -10.002 65.868 1.00 74.88 132 ILE A CA 1
ATOM 1046 C C . ILE A 1 132 ? -27.037 -10.250 66.701 1.00 74.88 132 ILE A C 1
ATOM 1048 O O . ILE A 1 132 ? -26.922 -11.278 67.365 1.00 74.88 132 ILE A O 1
ATOM 1052 N N . LEU A 1 133 ? -26.100 -9.297 66.731 1.00 76.75 133 LEU A N 1
ATOM 1053 C CA . LEU A 1 133 ? -24.879 -9.413 67.535 1.00 76.75 133 LEU A CA 1
ATOM 1054 C C . LEU A 1 133 ? -25.166 -9.465 69.044 1.00 76.75 133 LEU A C 1
ATOM 1056 O O . LEU A 1 133 ? -24.499 -10.198 69.775 1.00 76.75 133 LEU A O 1
ATOM 1060 N N . ARG A 1 134 ? -26.159 -8.714 69.534 1.00 72.50 134 ARG A N 1
ATOM 1061 C CA . ARG A 1 134 ? -26.591 -8.776 70.940 1.00 72.50 134 ARG A CA 1
ATOM 1062 C C . ARG A 1 134 ? -27.203 -10.133 71.274 1.00 72.50 134 ARG A C 1
ATOM 1064 O O . ARG A 1 134 ? -26.794 -10.736 72.260 1.00 72.50 134 ARG A O 1
ATOM 1071 N N . GLN A 1 135 ? -28.117 -10.628 70.445 1.00 68.69 135 GLN A N 1
ATOM 1072 C CA . GLN A 1 135 ? -28.760 -11.932 70.632 1.00 68.69 135 GLN A CA 1
ATOM 1073 C C . GLN A 1 135 ? -27.736 -13.067 70.624 1.00 68.69 135 GLN A C 1
ATOM 1075 O O . GLN A 1 135 ? -27.728 -13.901 71.525 1.00 68.69 135 GLN A O 1
ATOM 1080 N N . LYS A 1 136 ? -26.795 -13.027 69.679 1.00 65.00 136 LYS A N 1
ATOM 1081 C CA . LYS A 1 136 ? -25.639 -13.924 69.626 1.00 65.00 136 LYS A CA 1
ATOM 1082 C C . LYS A 1 136 ? -24.860 -13.976 70.940 1.00 65.00 136 LYS A C 1
ATOM 1084 O O . LYS A 1 136 ? -24.582 -15.060 71.439 1.00 65.00 136 LYS A O 1
ATOM 1089 N N . ARG A 1 137 ? -24.552 -12.819 71.540 1.00 68.75 137 ARG A N 1
ATOM 1090 C CA . ARG A 1 137 ? -23.853 -12.759 72.839 1.00 68.75 137 ARG A CA 1
ATOM 1091 C C . ARG A 1 137 ? -24.664 -13.346 73.993 1.00 68.75 137 ARG A C 1
ATOM 1093 O O . ARG A 1 137 ? -24.072 -13.930 74.892 1.00 68.75 137 ARG A O 1
ATOM 1100 N N . VAL A 1 138 ? -25.987 -13.181 73.989 1.00 64.12 138 VAL A N 1
ATOM 1101 C CA . VAL A 1 138 ? -26.874 -13.770 75.008 1.00 64.12 138 VAL A CA 1
ATOM 1102 C C . VAL A 1 138 ? -26.896 -15.294 74.876 1.00 64.12 138 VAL A C 1
ATOM 1104 O O . VAL A 1 138 ? -26.752 -15.997 75.871 1.00 64.12 138 VAL A O 1
ATOM 1107 N N . ILE A 1 139 ? -27.006 -15.806 73.648 1.00 63.69 139 ILE A N 1
ATOM 1108 C CA . ILE A 1 139 ? -27.023 -17.247 73.360 1.00 63.69 139 ILE A CA 1
ATOM 1109 C C . ILE A 1 139 ? -25.685 -17.899 73.714 1.00 63.69 139 ILE A C 1
ATOM 1111 O O . ILE A 1 139 ? -25.675 -18.928 74.380 1.00 63.69 139 ILE A O 1
ATOM 1115 N N . ALA A 1 140 ? -24.563 -17.273 73.343 1.00 61.41 140 ALA A N 1
ATOM 1116 C CA . ALA A 1 140 ? -23.219 -17.758 73.667 1.00 61.41 140 ALA A CA 1
ATOM 1117 C C . ALA A 1 140 ? -22.960 -17.877 75.181 1.00 61.41 140 ALA A C 1
ATOM 1119 O O . ALA A 1 140 ? -22.024 -18.545 75.601 1.00 61.41 140 ALA A O 1
ATOM 1120 N N . ARG A 1 141 ? -23.789 -17.229 76.005 1.00 59.06 141 ARG A N 1
ATOM 1121 C CA . ARG A 1 141 ? -23.732 -17.288 77.467 1.00 59.06 141 ARG A CA 1
ATOM 1122 C C . ARG A 1 141 ? -24.873 -18.114 78.067 1.00 59.06 141 ARG A C 1
ATOM 1124 O O . ARG A 1 141 ? -25.171 -17.953 79.241 1.00 59.06 141 ARG A O 1
ATOM 1131 N N . GLU A 1 142 ? -25.551 -18.954 77.281 1.00 59.22 142 GLU A N 1
ATOM 1132 C CA . GLU A 1 142 ? -26.708 -19.759 77.719 1.00 59.22 142 GLU A CA 1
ATOM 1133 C C . GLU A 1 142 ? -27.857 -18.916 78.305 1.00 59.22 142 GLU A C 1
ATOM 1135 O O . GLU A 1 142 ? -28.548 -19.327 79.234 1.00 59.22 142 GLU A O 1
ATOM 1140 N N . GLY A 1 143 ? -28.049 -17.692 77.808 1.00 53.47 143 GLY A N 1
ATOM 1141 C CA . GLY A 1 143 ? -29.022 -16.753 78.371 1.00 53.47 143 GLY A CA 1
ATOM 1142 C C . GLY A 1 143 ? -28.524 -15.983 79.600 1.00 53.47 143 GLY A C 1
ATOM 1143 O O . GLY A 1 143 ? -29.241 -15.115 80.092 1.00 53.47 143 GLY A O 1
ATOM 1144 N N . LYS A 1 144 ? -27.295 -16.229 80.077 1.00 45.81 144 LYS A N 1
ATOM 1145 C CA . LYS A 1 144 ? -26.687 -15.509 81.205 1.00 45.81 144 LYS A CA 1
ATOM 1146 C C . LYS A 1 144 ? -26.165 -14.151 80.730 1.00 45.81 144 LYS A C 1
ATOM 1148 O O . LYS A 1 144 ? -25.142 -14.036 80.052 1.00 45.81 144 LYS A O 1
ATOM 1153 N N . ILE A 1 145 ? -26.884 -13.090 81.079 1.00 48.75 145 ILE A N 1
ATOM 1154 C CA . ILE A 1 145 ? -26.459 -11.710 80.834 1.00 48.75 145 ILE A CA 1
ATOM 1155 C C . ILE A 1 145 ? -25.673 -11.253 82.068 1.00 48.75 145 ILE A C 1
ATOM 1157 O O . ILE A 1 145 ? -26.220 -11.315 83.167 1.00 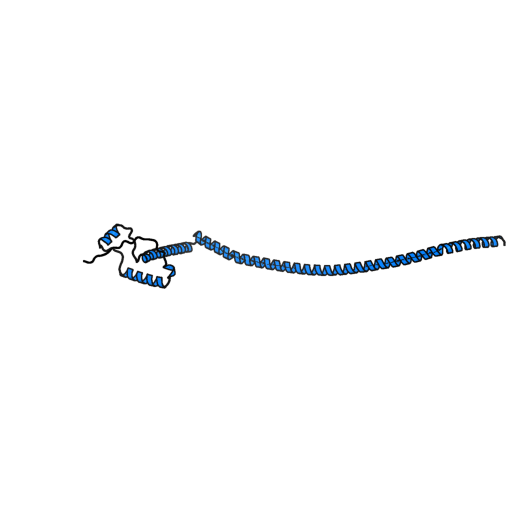48.75 145 ILE A O 1
ATOM 1161 N N . PRO A 1 146 ? -24.413 -10.796 81.944 1.00 48.25 146 PRO A N 1
ATOM 1162 C CA . PRO A 1 146 ? -23.734 -10.174 83.068 1.00 48.25 146 PRO A CA 1
ATOM 1163 C C . PRO A 1 146 ? -24.501 -8.906 83.437 1.00 48.25 146 PRO A C 1
ATOM 1165 O O . PRO A 1 146 ? -24.544 -7.940 82.673 1.00 48.25 146 PRO A O 1
ATOM 1168 N N . MET A 1 147 ? -25.147 -8.933 84.599 1.00 48.56 147 MET A N 1
ATOM 1169 C CA . MET A 1 147 ? -25.685 -7.730 85.210 1.00 48.56 147 MET A CA 1
ATOM 1170 C C . MET A 1 147 ? -24.503 -6.896 85.666 1.00 48.56 147 MET A C 1
ATOM 1172 O O . MET A 1 147 ? -23.831 -7.223 86.638 1.00 48.56 147 MET A O 1
ATOM 1176 N N . HIS A 1 148 ? -24.246 -5.810 84.952 1.00 49.41 148 HIS A N 1
ATOM 1177 C CA . HIS A 1 148 ? -23.280 -4.806 85.380 1.00 49.41 148 HIS A CA 1
ATOM 1178 C C . HIS A 1 148 ? -23.842 -3.885 86.477 1.00 49.41 148 HIS A C 1
ATOM 1180 O O . HIS A 1 148 ? -23.244 -2.852 86.757 1.00 49.41 148 HIS A O 1
ATOM 1186 N N . ASP A 1 149 ? -24.968 -4.255 87.096 1.00 46.62 149 ASP A N 1
ATOM 1187 C CA . ASP A 1 149 ? -25.560 -3.548 88.224 1.00 46.62 149 ASP A CA 1
ATOM 1188 C C . ASP A 1 149 ? -25.280 -4.325 89.530 1.00 46.62 149 ASP A C 1
ATOM 1190 O O . ASP A 1 149 ? -25.836 -5.414 89.732 1.00 46.62 149 ASP A O 1
ATOM 1194 N N . PRO A 1 150 ? -24.412 -3.796 90.414 1.00 49.41 150 PRO A N 1
ATOM 1195 C CA . PRO A 1 150 ? -24.085 -4.409 91.701 1.00 49.41 150 PRO A CA 1
ATOM 1196 C C . PRO A 1 150 ? -25.304 -4.686 92.591 1.00 49.41 150 PRO A C 1
ATOM 1198 O O . PRO A 1 150 ? -25.286 -5.643 93.367 1.00 49.41 150 PRO A O 1
ATOM 1201 N N . HIS A 1 151 ? -26.378 -3.900 92.474 1.00 44.38 151 HIS A N 1
ATOM 1202 C CA . HIS A 1 151 ? -27.588 -4.074 93.279 1.00 44.38 151 HIS A CA 1
ATOM 1203 C C . HIS A 1 151 ? -28.411 -5.272 92.815 1.00 44.38 151 HIS A C 1
ATOM 1205 O O . HIS A 1 151 ? -28.960 -6.010 93.633 1.00 44.38 151 HIS A O 1
ATOM 1211 N N . MET A 1 152 ? -28.431 -5.523 91.508 1.00 50.97 152 MET A N 1
ATOM 1212 C CA . MET A 1 152 ? -29.146 -6.663 90.946 1.00 50.97 152 MET A CA 1
ATOM 1213 C C . MET A 1 152 ? -28.437 -7.989 91.259 1.00 50.97 152 MET A C 1
ATOM 1215 O O . MET A 1 152 ? -29.087 -8.997 91.536 1.00 50.97 152 MET A O 1
ATOM 1219 N N . ALA A 1 153 ? -27.098 -7.992 91.275 1.00 48.75 153 ALA A N 1
ATOM 1220 C CA . ALA A 1 153 ? -26.307 -9.164 91.661 1.00 48.75 153 ALA A CA 1
ATOM 1221 C C . ALA A 1 153 ? -26.493 -9.515 93.150 1.00 48.75 153 ALA A C 1
ATOM 1223 O O . ALA A 1 153 ? -26.581 -10.692 93.503 1.00 48.75 153 ALA A O 1
ATOM 1224 N N . ALA A 1 154 ? -26.620 -8.498 94.009 1.00 50.56 154 ALA A N 1
ATOM 1225 C CA . ALA A 1 154 ? -26.907 -8.672 95.430 1.00 50.56 154 ALA A CA 1
ATOM 1226 C C . ALA A 1 154 ? -28.328 -9.211 95.689 1.00 50.56 154 ALA A C 1
ATOM 1228 O O . ALA A 1 154 ? -28.498 -10.093 96.529 1.00 50.56 154 ALA A O 1
ATOM 1229 N N . ALA A 1 155 ? -29.337 -8.742 94.945 1.00 50.84 155 ALA A N 1
ATOM 1230 C CA . ALA A 1 155 ? -30.720 -9.211 95.080 1.00 50.84 155 ALA A CA 1
ATOM 1231 C C . ALA A 1 155 ? -30.883 -10.694 94.691 1.00 50.84 155 ALA A C 1
ATOM 1233 O O . ALA A 1 155 ? -31.516 -11.458 95.421 1.00 50.84 155 ALA A O 1
ATOM 1234 N N . ALA A 1 156 ? -30.239 -11.121 93.597 1.00 49.06 156 ALA A N 1
ATOM 1235 C CA . ALA A 1 156 ? -30.235 -12.519 93.163 1.00 49.06 156 ALA A CA 1
ATOM 1236 C C . ALA A 1 156 ? -29.488 -13.441 94.149 1.00 49.06 156 ALA A C 1
ATOM 1238 O O . ALA A 1 156 ? -29.955 -14.540 94.439 1.00 49.06 156 ALA A O 1
ATOM 1239 N N . GLY A 1 157 ? -28.362 -12.985 94.717 1.00 50.09 157 GLY A N 1
ATOM 1240 C CA . GLY A 1 157 ? -27.631 -13.725 95.756 1.00 50.09 157 GLY A CA 1
ATOM 1241 C C . GLY A 1 157 ? -28.402 -13.871 97.076 1.00 50.09 157 GLY A C 1
ATOM 1242 O O . GLY A 1 157 ? -28.158 -14.812 97.827 1.00 50.09 157 GLY A O 1
ATOM 1243 N N . ALA A 1 158 ? -29.356 -12.974 97.339 1.00 52.03 158 ALA A N 1
ATOM 1244 C CA . ALA A 1 158 ? -30.233 -13.001 98.508 1.00 52.03 158 ALA A CA 1
ATOM 1245 C C . ALA A 1 158 ? -31.547 -13.783 98.288 1.00 52.03 158 ALA A C 1
ATOM 1247 O O . ALA A 1 158 ? -32.362 -13.861 99.206 1.00 52.03 158 ALA A O 1
ATOM 1248 N N . GLY A 1 159 ? -31.769 -14.360 97.099 1.00 44.12 159 GLY A N 1
ATOM 1249 C CA . GLY A 1 159 ? -32.970 -15.145 96.790 1.00 44.12 159 GLY A CA 1
ATOM 1250 C C . GLY A 1 159 ? -34.251 -14.320 96.610 1.00 44.12 159 GLY A C 1
ATOM 1251 O O . GLY A 1 159 ? -35.344 -14.862 96.760 1.00 44.12 159 GLY A O 1
ATOM 1252 N N . LEU A 1 160 ? -34.136 -13.023 96.304 1.00 50.66 160 LEU A N 1
ATOM 1253 C CA . LEU A 1 160 ? -35.279 -12.164 95.986 1.00 50.66 160 LEU A CA 1
ATOM 1254 C C . LEU A 1 160 ? -35.613 -12.260 94.488 1.00 50.66 160 LEU A C 1
ATOM 1256 O O . LEU A 1 160 ? -34.710 -12.252 93.651 1.00 50.66 160 LEU A O 1
ATOM 1260 N N . ASP A 1 161 ? -36.906 -12.352 94.156 1.00 56.75 161 ASP A N 1
ATOM 1261 C CA . ASP A 1 161 ? -37.388 -12.423 92.770 1.00 56.75 161 ASP A CA 1
ATOM 1262 C C . ASP A 1 161 ? -37.010 -11.146 92.003 1.00 56.75 161 ASP A C 1
ATOM 1264 O O . ASP A 1 161 ? -37.284 -10.029 92.451 1.00 56.75 161 ASP A O 1
ATOM 1268 N N . VAL A 1 162 ? -36.343 -11.313 90.859 1.00 51.50 162 VAL A N 1
ATOM 1269 C CA . VAL A 1 162 ? -35.881 -10.207 90.016 1.00 51.50 162 VAL A CA 1
ATOM 1270 C C . VAL A 1 162 ? -36.911 -10.008 88.900 1.00 51.50 162 VAL A C 1
ATOM 1272 O O . VAL A 1 162 ? -37.023 -10.867 88.021 1.00 51.50 162 VAL A O 1
ATOM 1275 N N . PRO A 1 163 ? -37.661 -8.891 88.875 1.00 47.03 163 PRO A N 1
ATOM 1276 C CA . PRO A 1 163 ? -38.730 -8.705 87.902 1.00 47.03 163 PRO A CA 1
ATOM 1277 C C . PRO A 1 163 ? -38.154 -8.581 86.485 1.00 47.03 163 PRO A C 1
ATOM 1279 O O . PRO A 1 163 ? -37.402 -7.647 86.205 1.00 47.03 163 PRO A O 1
ATOM 1282 N N . GLY A 1 164 ? -38.517 -9.491 85.573 1.00 52.00 164 GLY A N 1
ATOM 1283 C CA . GLY A 1 164 ? -38.237 -9.298 84.143 1.00 52.00 164 GLY A CA 1
ATOM 1284 C C . GLY A 1 164 ? -38.095 -10.532 83.251 1.00 52.00 164 GLY A C 1
ATOM 1285 O O . GLY A 1 164 ? -37.969 -10.356 82.042 1.00 52.00 164 GLY A O 1
ATOM 1286 N N . LEU A 1 165 ? -38.116 -11.761 83.775 1.00 53.97 165 LEU A N 1
ATOM 1287 C CA . LEU A 1 165 ? -37.971 -12.962 82.939 1.00 53.97 165 LEU A CA 1
ATOM 1288 C C . LEU A 1 165 ? -39.031 -14.0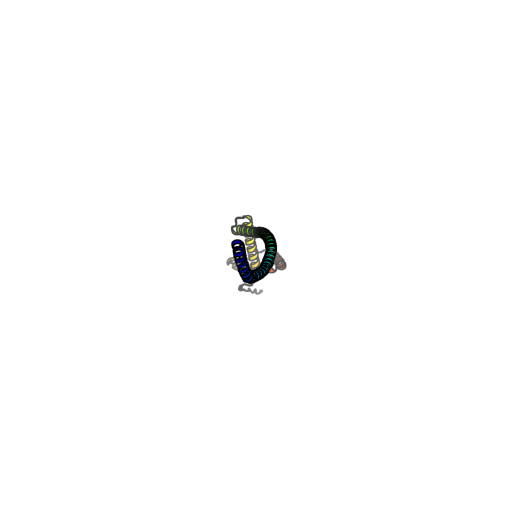15 83.270 1.00 53.97 165 LEU A C 1
ATOM 1290 O O . LEU A 1 165 ? -38.842 -14.886 84.113 1.00 53.97 165 LEU A O 1
ATOM 1294 N N . ASN A 1 166 ? -40.154 -13.944 82.556 1.00 56.75 166 ASN A N 1
ATOM 1295 C CA . ASN A 1 166 ? -41.163 -14.996 82.541 1.00 56.75 166 ASN A CA 1
ATOM 1296 C C . ASN A 1 166 ? -40.567 -16.284 81.940 1.00 56.75 166 ASN A C 1
ATOM 1298 O O . ASN A 1 166 ? -39.971 -16.277 80.859 1.00 56.75 166 ASN A O 1
ATOM 1302 N N . LEU A 1 167 ? -40.776 -17.411 82.622 1.00 50.34 167 LEU A N 1
ATOM 1303 C CA . LEU A 1 167 ? -40.340 -18.739 82.187 1.00 50.34 167 LEU A CA 1
ATOM 1304 C C . LEU A 1 167 ? -40.842 -19.102 80.775 1.00 50.34 167 LEU A C 1
ATOM 1306 O O . LEU A 1 167 ? -40.131 -19.768 80.021 1.00 50.34 167 LEU A O 1
ATOM 1310 N N . ALA A 1 168 ? -42.033 -18.639 80.385 1.00 54.44 168 ALA A N 1
ATOM 1311 C CA . ALA A 1 168 ? -42.589 -18.882 79.054 1.00 54.44 168 ALA A CA 1
ATOM 1312 C C . ALA A 1 168 ? -41.792 -18.175 77.940 1.00 54.44 168 ALA A C 1
ATOM 1314 O O . ALA A 1 168 ? -41.571 -18.756 76.873 1.00 54.44 168 ALA A O 1
ATOM 1315 N N . ASP A 1 169 ? -41.286 -16.968 78.202 1.00 55.25 169 ASP A N 1
ATOM 1316 C CA . ASP A 1 169 ? -40.519 -16.187 77.224 1.00 55.25 169 ASP A CA 1
ATOM 1317 C C . ASP A 1 169 ? -39.128 -16.796 76.998 1.00 55.25 169 ASP A C 1
ATOM 1319 O O . ASP A 1 169 ? -38.630 -16.862 75.870 1.00 55.25 169 ASP A O 1
ATOM 1323 N N . LEU A 1 170 ? -38.527 -17.345 78.057 1.00 53.34 170 LEU A N 1
ATOM 1324 C CA . LEU A 1 170 ? -37.290 -18.127 77.981 1.00 53.34 170 LEU A CA 1
ATOM 1325 C C . LEU A 1 170 ? -37.470 -19.393 77.127 1.00 53.34 170 LEU A C 1
ATOM 1327 O O . LEU A 1 170 ? -36.627 -19.702 76.279 1.00 53.34 170 LEU A O 1
ATOM 1331 N N . GLN A 1 171 ? -38.588 -20.105 77.294 1.00 51.03 171 GLN A N 1
ATOM 1332 C CA . GLN A 1 171 ? -38.890 -21.310 76.515 1.00 51.03 171 GLN A CA 1
ATOM 1333 C C . GLN A 1 171 ? -39.144 -21.008 75.030 1.00 51.03 171 GLN A C 1
ATOM 1335 O O . GLN A 1 171 ? -38.676 -21.756 74.160 1.00 51.03 171 GLN A O 1
ATOM 1340 N N . LEU A 1 172 ? -39.843 -19.910 74.723 1.00 55.28 172 LEU A N 1
ATOM 1341 C CA . LEU A 1 172 ? -40.079 -19.461 73.350 1.00 55.28 172 LEU A CA 1
ATOM 1342 C C . LEU A 1 172 ? -38.762 -19.088 72.653 1.00 55.28 172 LEU A C 1
ATOM 1344 O O . LEU A 1 172 ? -38.492 -19.554 71.542 1.00 55.28 172 LEU A O 1
ATOM 1348 N N . ASN A 1 173 ? -37.900 -18.335 73.337 1.00 54.38 173 ASN A N 1
ATOM 1349 C CA . ASN A 1 173 ? -36.594 -17.939 72.813 1.00 54.38 173 ASN A CA 1
ATOM 1350 C C . ASN A 1 173 ? -35.682 -19.146 72.551 1.00 54.38 173 ASN A C 1
ATOM 1352 O O . ASN A 1 173 ? -35.046 -19.220 71.496 1.00 54.38 173 ASN A O 1
ATOM 1356 N N . ALA A 1 174 ? -35.676 -20.145 73.440 1.00 50.72 174 ALA A N 1
ATOM 1357 C CA . ALA A 1 174 ? -34.917 -21.379 73.235 1.00 50.72 174 ALA A CA 1
ATOM 1358 C C . ALA A 1 174 ? -35.381 -22.162 71.989 1.00 50.72 174 ALA A C 1
ATOM 1360 O O . ALA A 1 174 ? -34.567 -22.744 71.267 1.00 50.72 174 ALA A O 1
ATOM 1361 N N . ARG A 1 175 ? -36.690 -22.170 71.697 1.00 56.41 175 ARG A N 1
ATOM 1362 C CA . ARG A 1 175 ? -37.238 -22.790 70.476 1.00 56.41 175 ARG A CA 1
ATOM 1363 C C . ARG A 1 175 ? -36.846 -22.029 69.210 1.00 56.41 175 ARG A C 1
ATOM 1365 O O . ARG A 1 175 ? -36.463 -22.662 68.222 1.00 56.41 175 ARG A O 1
ATOM 1372 N N . LEU A 1 176 ? -36.900 -20.699 69.243 1.00 53.09 176 LEU A N 1
ATOM 1373 C CA . LEU A 1 176 ? -36.532 -19.866 68.100 1.00 53.09 176 LEU A CA 1
ATOM 1374 C C . LEU A 1 176 ? -35.047 -20.035 67.745 1.00 53.09 176 LEU A C 1
ATOM 1376 O O . LEU A 1 176 ? -34.713 -20.248 66.582 1.00 53.09 176 LEU A O 1
ATOM 1380 N N . CYS A 1 177 ? -34.168 -20.059 68.750 1.00 50.97 177 CYS A N 1
ATOM 1381 C CA . CYS A 1 177 ? -32.727 -20.233 68.548 1.00 50.97 177 CYS A CA 1
ATOM 1382 C C . CYS A 1 177 ? -32.378 -21.589 67.916 1.00 50.97 177 CYS A C 1
ATOM 1384 O O . CYS A 1 177 ? -31.584 -21.633 66.979 1.00 50.97 177 CYS A O 1
ATOM 1386 N N . ARG A 1 178 ? -33.014 -22.688 68.352 1.00 55.75 178 ARG A N 1
ATOM 1387 C CA . ARG A 1 178 ? -32.830 -24.012 67.722 1.00 55.75 178 ARG A CA 1
ATOM 1388 C C . ARG A 1 178 ? -33.261 -24.021 66.256 1.00 55.75 178 ARG A C 1
ATOM 1390 O O . ARG A 1 178 ? -32.574 -24.587 65.413 1.00 55.75 178 ARG A O 1
ATOM 1397 N N . THR A 1 179 ? -34.378 -23.363 65.950 1.00 55.62 179 THR A N 1
ATOM 1398 C CA . THR A 1 179 ? -34.905 -23.279 64.579 1.00 55.62 179 THR A CA 1
ATOM 1399 C C . THR A 1 179 ? -33.960 -22.497 63.668 1.00 55.62 179 THR A C 1
ATOM 1401 O O . THR A 1 179 ? -33.731 -22.892 62.527 1.00 55.62 179 THR A O 1
ATOM 1404 N N . LEU A 1 180 ? -33.378 -21.410 64.177 1.00 52.56 180 LEU A N 1
ATOM 1405 C CA . LEU A 1 180 ? -32.429 -20.588 63.429 1.00 52.56 180 LEU A CA 1
ATOM 1406 C C . LEU A 1 180 ? -31.077 -21.289 63.241 1.00 52.56 180 LEU A C 1
ATOM 1408 O O . LEU A 1 180 ? -30.534 -21.239 62.142 1.00 52.56 180 LEU A O 1
ATOM 1412 N N . ALA A 1 181 ? -30.580 -22.010 64.251 1.00 53.62 181 ALA A N 1
ATOM 1413 C CA . ALA A 1 181 ? -29.338 -22.779 64.157 1.00 53.62 181 ALA A CA 1
ATOM 1414 C C . ALA A 1 181 ? -29.408 -23.909 63.114 1.00 53.62 181 ALA A C 1
ATOM 1416 O O . ALA A 1 181 ? -28.437 -24.137 62.400 1.00 53.62 181 ALA A O 1
ATOM 1417 N N . MET A 1 182 ? -30.564 -24.573 62.966 1.00 57.47 182 MET A N 1
ATOM 1418 C CA . MET A 1 182 ? -30.754 -25.579 61.909 1.00 57.47 182 MET A CA 1
ATOM 1419 C C . MET A 1 182 ? -30.794 -24.974 60.504 1.00 57.47 182 MET A C 1
ATOM 1421 O O . MET A 1 182 ? -30.460 -25.647 59.534 1.00 57.47 182 MET A O 1
ATOM 1425 N N . ARG A 1 183 ? -31.257 -23.727 60.379 1.00 56.69 183 ARG A N 1
ATOM 1426 C CA . ARG A 1 183 ? -31.559 -23.113 59.081 1.00 56.69 183 ARG A CA 1
ATOM 1427 C C . ARG A 1 183 ? -30.424 -22.237 58.556 1.00 56.69 183 ARG A C 1
ATOM 1429 O O . ARG A 1 183 ? -30.316 -22.074 57.347 1.00 56.69 183 ARG A O 1
ATOM 1436 N N . PHE A 1 184 ? -29.584 -21.707 59.448 1.00 51.66 184 PHE A N 1
ATOM 1437 C CA . PHE A 1 184 ? -28.472 -20.811 59.120 1.00 51.66 184 PHE A CA 1
ATOM 1438 C C . PHE A 1 184 ? -27.230 -21.101 59.990 1.00 51.66 184 PHE A C 1
ATOM 1440 O O . PHE A 1 184 ? -26.867 -20.282 60.841 1.00 51.66 184 PHE A O 1
ATOM 1447 N N . PRO A 1 185 ? -26.566 -22.257 59.802 1.00 52.41 185 PRO A N 1
ATOM 1448 C CA . PRO A 1 185 ? -25.458 -22.693 60.659 1.00 52.41 185 PRO A CA 1
ATOM 1449 C C . PRO A 1 185 ? -24.239 -21.758 60.591 1.00 52.41 185 PRO A C 1
ATOM 1451 O O . PRO A 1 185 ? -23.645 -21.449 61.619 1.00 52.41 185 PRO A O 1
ATOM 1454 N N . GLU A 1 186 ? -23.935 -21.206 59.414 1.00 44.31 186 GLU A N 1
ATOM 1455 C CA . GLU A 1 186 ? -22.781 -20.317 59.183 1.00 44.31 186 GLU A CA 1
ATOM 1456 C C . GLU A 1 186 ? -22.885 -18.965 59.908 1.00 44.31 186 GLU A C 1
ATOM 1458 O O . GLU A 1 186 ? -21.890 -18.276 60.125 1.00 44.31 186 GLU A O 1
ATOM 1463 N N . VAL A 1 187 ? -24.092 -18.572 60.328 1.00 46.09 187 VAL A N 1
ATOM 1464 C CA . VAL A 1 187 ? -24.300 -17.349 61.108 1.00 46.09 187 VAL A CA 1
ATOM 1465 C C . VAL A 1 187 ? -24.041 -17.608 62.593 1.00 46.09 187 VAL A C 1
ATOM 1467 O O . VAL A 1 187 ? -23.819 -16.650 63.318 1.00 46.09 187 VAL A O 1
ATOM 1470 N N . MET A 1 188 ? -24.043 -18.846 63.086 1.00 43.31 188 MET A N 1
ATOM 1471 C CA . MET A 1 188 ? -24.014 -19.124 64.529 1.00 43.31 188 MET A CA 1
ATOM 1472 C C . MET A 1 188 ? -22.619 -19.357 65.122 1.00 43.31 188 MET A C 1
ATOM 1474 O O . MET A 1 188 ? -22.513 -19.429 66.344 1.00 43.31 188 MET A O 1
ATOM 1478 N N . ASP A 1 189 ? -21.563 -19.400 64.309 1.00 40.88 189 ASP A N 1
ATOM 1479 C CA . ASP A 1 189 ? -20.203 -19.617 64.809 1.00 40.88 189 ASP A CA 1
ATOM 1480 C C . ASP A 1 189 ? -19.579 -18.317 65.356 1.00 40.88 189 ASP A C 1
ATOM 1482 O O . ASP A 1 189 ? -19.555 -17.280 64.682 1.00 40.88 189 ASP A O 1
ATOM 1486 N N . ILE A 1 190 ? -19.108 -18.344 66.608 1.00 44.41 190 ILE A N 1
ATOM 1487 C CA . ILE A 1 190 ? -18.416 -17.222 67.267 1.00 44.41 190 ILE A CA 1
ATOM 1488 C C . ILE A 1 190 ? -17.226 -17.783 68.056 1.00 44.41 190 ILE A C 1
ATOM 1490 O O . ILE A 1 190 ? -17.432 -18.632 68.923 1.00 44.41 190 ILE A O 1
ATOM 1494 N N . PRO A 1 191 ? -15.994 -17.305 67.807 1.00 41.16 191 PRO A N 1
ATOM 1495 C CA . PRO A 1 191 ? -14.798 -17.839 68.445 1.00 41.16 191 PRO A CA 1
ATOM 1496 C C . PRO A 1 191 ? -14.769 -17.514 69.944 1.00 41.16 191 PRO A C 1
ATOM 1498 O O . PRO A 1 191 ? -15.113 -16.408 70.371 1.00 41.16 191 PRO A O 1
ATOM 1501 N N . ALA A 1 192 ? -14.350 -18.501 70.738 1.00 44.56 192 ALA A N 1
ATOM 1502 C CA . ALA A 1 192 ? -14.330 -18.445 72.193 1.00 44.56 192 ALA A CA 1
ATOM 1503 C C . ALA A 1 192 ? -13.264 -17.456 72.698 1.00 44.56 192 ALA A C 1
ATOM 1505 O O . ALA A 1 192 ? -12.069 -17.735 72.664 1.00 44.56 192 ALA A O 1
ATOM 1506 N N . GLY A 1 193 ? -13.707 -16.289 73.165 1.00 40.22 193 GLY A N 1
ATOM 1507 C CA . GLY A 1 193 ? -12.890 -15.348 73.931 1.00 40.22 193 GLY A CA 1
ATOM 1508 C C . GLY A 1 193 ? -13.069 -15.578 75.433 1.00 40.22 193 GLY A C 1
ATOM 1509 O O . GLY A 1 193 ? -14.197 -15.587 75.928 1.00 40.22 193 GLY A O 1
ATOM 1510 N N . GLU A 1 194 ? -11.950 -15.769 76.130 1.00 46.41 194 GLU A N 1
ATOM 1511 C CA . GLU A 1 194 ? -11.801 -16.069 77.559 1.00 46.41 194 GLU A CA 1
ATOM 1512 C C . GLU A 1 194 ? -12.738 -15.263 78.479 1.00 46.41 194 GLU A C 1
ATOM 1514 O O . GLU A 1 194 ? -12.672 -14.037 78.556 1.00 46.41 194 GLU A O 1
ATOM 1519 N N . THR A 1 195 ? -13.573 -15.956 79.258 1.00 40.88 195 THR A N 1
ATOM 1520 C CA . THR A 1 195 ? -14.225 -15.384 80.446 1.00 40.88 195 THR A CA 1
ATOM 1521 C C . THR A 1 195 ? -14.137 -16.379 81.598 1.00 40.88 195 THR A C 1
ATOM 1523 O O . THR A 1 195 ? -14.540 -17.531 81.471 1.00 40.88 195 THR A O 1
ATOM 1526 N N . ARG A 1 196 ? -13.544 -15.933 82.714 1.00 39.22 196 ARG A N 1
ATOM 1527 C CA . ARG A 1 196 ? -13.355 -16.719 83.941 1.00 39.22 196 ARG A CA 1
ATOM 1528 C C . ARG A 1 196 ? -14.711 -17.153 84.501 1.00 39.22 196 ARG A C 1
ATOM 1530 O O . ARG A 1 196 ? -15.546 -16.312 84.826 1.00 39.22 196 ARG A O 1
ATOM 1537 N N . THR A 1 197 ? -14.897 -18.458 84.621 1.00 35.88 197 THR A N 1
ATOM 1538 C CA . THR A 1 197 ? -16.021 -19.119 85.283 1.00 35.88 197 THR A CA 1
ATOM 1539 C C . THR A 1 197 ? -15.854 -19.049 86.802 1.00 35.88 197 THR A C 1
ATOM 1541 O O . THR A 1 197 ? -14.781 -19.333 87.327 1.00 35.88 197 THR A O 1
ATOM 1544 N N . VAL A 1 198 ? -16.919 -18.688 87.520 1.00 34.16 198 VAL A N 1
ATOM 1545 C CA . VAL A 1 198 ? -17.041 -18.946 88.962 1.00 34.16 198 VAL A CA 1
ATOM 1546 C C . VAL A 1 198 ? -18.233 -19.878 89.135 1.00 34.16 198 VAL A C 1
ATOM 1548 O O . VAL A 1 198 ? -19.346 -19.536 88.734 1.00 34.16 198 VAL A O 1
ATOM 1551 N N . GLU A 1 199 ? -17.988 -21.068 89.677 1.00 31.39 199 GLU A N 1
ATOM 1552 C CA . GLU A 1 199 ? -19.015 -22.072 89.953 1.00 31.39 199 GLU A CA 1
ATOM 1553 C C . GLU A 1 199 ? -19.595 -21.872 91.357 1.00 31.39 199 GLU A C 1
ATOM 1555 O O . GLU A 1 199 ? -18.862 -21.732 92.336 1.00 31.39 199 GLU A O 1
ATOM 1560 N N . LEU A 1 200 ? -20.924 -21.879 91.460 1.00 31.70 200 LEU A N 1
ATOM 1561 C CA . LEU A 1 200 ? -21.643 -21.933 92.731 1.00 31.70 200 LEU A CA 1
ATOM 1562 C C . LEU A 1 200 ? -22.127 -23.369 92.958 1.00 31.70 200 LEU A C 1
ATOM 1564 O O . LEU A 1 200 ? -23.016 -23.846 92.256 1.00 31.70 200 LEU A O 1
ATOM 1568 N N . VAL A 1 201 ? -21.537 -24.048 93.945 1.00 35.19 201 VAL A N 1
ATOM 1569 C CA . VAL A 1 201 ? -21.939 -25.389 94.397 1.00 35.19 201 VAL A CA 1
ATOM 1570 C C . VAL A 1 201 ? -23.011 -25.250 95.476 1.00 35.19 201 VAL A C 1
ATOM 1572 O O . VAL A 1 201 ? -22.748 -24.730 96.562 1.00 35.19 201 VAL A O 1
ATOM 1575 N N . ILE A 1 202 ? -24.223 -25.725 95.190 1.00 37.00 202 ILE A N 1
ATOM 1576 C CA . ILE A 1 202 ? -25.333 -25.738 96.149 1.00 37.00 202 ILE A CA 1
ATOM 1577 C C . ILE A 1 202 ? -25.311 -27.074 96.900 1.00 37.00 202 ILE A C 1
ATOM 1579 O O . ILE A 1 202 ? -25.448 -28.131 96.287 1.00 37.00 202 ILE A O 1
ATOM 1583 N N . HIS A 1 203 ? -25.151 -27.029 98.226 1.00 31.89 203 HIS A N 1
ATOM 1584 C CA . HIS A 1 203 ? -25.297 -28.204 99.089 1.00 31.89 203 HIS A CA 1
ATOM 1585 C C . HIS A 1 203 ? -26.761 -28.354 99.525 1.00 31.89 203 HIS A C 1
ATOM 1587 O O . HIS A 1 203 ? -27.351 -27.369 99.983 1.00 31.89 203 HIS A O 1
ATOM 1593 N N . PRO A 1 204 ? -27.352 -29.555 99.419 1.00 44.94 204 PRO A N 1
ATOM 1594 C CA . PRO A 1 204 ? -28.695 -29.806 99.919 1.00 44.94 204 PRO A CA 1
ATOM 1595 C C . PRO A 1 204 ? -28.708 -29.816 101.456 1.00 44.94 204 PRO A C 1
ATOM 1597 O O . PRO A 1 204 ? -27.752 -30.272 102.087 1.00 44.94 204 PRO A O 1
ATOM 1600 N N . ARG A 1 205 ? -29.798 -29.318 102.045 1.00 40.00 205 ARG A N 1
ATOM 1601 C CA . ARG A 1 205 ? -30.195 -29.642 103.421 1.00 40.00 205 ARG A CA 1
ATOM 1602 C C . ARG A 1 205 ? -31.229 -30.752 103.393 1.00 40.00 205 ARG A C 1
ATOM 1604 O O . ARG A 1 205 ? -32.087 -30.697 102.485 1.00 40.00 205 ARG A O 1
#

Sequence (205 aa):
TENAQEKVKEANLERSLWEREAKKASPFLTSLRKALAKSEAALKLVQEKQDRKIKSAFKHSADYVQKVKKLEEEVVTLTQALADRDHAYAELHAVSSKPFEQLQESTSLLLTGDSQPLRHAKAVIDSQRQVILRQKRVIAREGKIPMHDPHMAAAAGAGLDVPGLNLADLQLNARLCRTLAMRFPEVMDIPAGETRTVELVIHPR

Radius of gyration: 63.81 Å; chains: 1; bounding box: 92×52×193 Å

Foldseek 3Di:
DVVVVVVVVVVVVVVVVVVVVCVVCVVVVVVVVVVVVVVVVVVVVVVVVVVVVVVVVVVVVVVVVVVVVVVVVVVVVVVVVVVVVVVVVVVVVVVVVVVVVVVVVVVCCLVVVPDPVSVVVVVVVVVVVVVLVVLLVCVVVVNDDPDPDPVQVVCVVVVHDDPDDDPVVSVVSVVVVVVCCVVPVVSNDDDDDDDDDDDDDDDDD

Secondary structure (DSSP, 8-state):
-HHHHHHHHHHHHHHHHHHHHHHHHHHHHHHHHHHHHHHHHHHHHHHHHHHHHHHHHHHHHHHHHHHHHHHHHHHHHHHHHHHHHHHHHHHHHHHHHHHHHHHHHHHHHHHH---HHHHHHHHHHHHHHHHHHHHHHHHTTTT------HHHHHHHHTT---TT--HHHHHHHHHHHHHHHHH-GGGS-------------PPP-